Protein AF-A0A9P8I4A3-F1 (afdb_monomer_lite)

pLDDT: mean 76.46, std 23.55, range [29.2, 98.56]

Secondary structure (DSSP, 8-state):
-----------------------TT-S--TT---HHHHHHHHHHS---SB-TTSSSB-EEEEEEEEETTTEEEEEEEETTTTEEEEEEPPP--HHHHHHH----HHHHHHHHHHHHHHHHHHTGGG-TTSPP--S-SEEEES-HHHHHHHHHHHHHTT--GGGS-EEEPPHHHHHHHHHHHHHHHHHHHTTTTS--TTS----S----HHHHHHHHTTS----------

Foldseek 3Di:
DDDDDDDDDDDDDDPPDPPPPVPPPPPPPVVPDDLLVLLVLQLPWDEDQAFPVVPAGLEKEWDWDQDPVQGIWIWIARLLLLDIAIFRQDPPDPCLCVVVVDPDPVLSVLLSVLSRLSCCQSCVSVDPPDDRRTQGQEYEYQDPVSQVSNLVSCVVSPHDPRRSHYYYDDPSSVVSSVVSVVVLVVVVVVPPDDDDPPDPPPPPDDDRSVRSVVVSVPPPPPPPPDDDD

Organism: NCBI:txid1670608

Sequence (229 aa):
MEFSVTMVRSPTGSIPVPTSQMLFSDVPHEDAWDPADLVEAFNALPRNRYVPTDKIPNKWHFSLHTIPTHGVVVFLVNPYCQFIHIEALPPYSRELRESSGISDSNQLMNLMIACSLMKAFVENFEDRSMPPVGRPWSWVTTNTGRASEVEAALKDLGVRKPSCKVSVADDKERVLAEQAWNRFQGASEWGDGSGVLGAPLLVGSLPSMAAAARLADAEPRRNSRCAIL

Structure (mmCIF, N/CA/C/O backbone):
data_AF-A0A9P8I4A3-F1
#
_entry.id   AF-A0A9P8I4A3-F1
#
loop_
_atom_site.group_PDB
_atom_site.id
_atom_site.type_symbol
_atom_site.label_atom_id
_atom_site.label_alt_id
_atom_site.label_comp_id
_atom_site.label_asym_id
_atom_site.label_entity_id
_atom_site.label_seq_id
_atom_site.pdbx_PDB_ins_code
_atom_site.Cartn_x
_atom_site.Cartn_y
_atom_site.Cartn_z
_atom_site.occupancy
_atom_site.B_iso_or_equiv
_atom_site.auth_seq_id
_atom_site.auth_comp_id
_atom_site.auth_asym_id
_atom_site.auth_atom_id
_atom_site.pdbx_PDB_model_num
ATOM 1 N N . MET A 1 1 ? -63.535 -6.483 -52.785 1.00 37.78 1 MET A N 1
ATOM 2 C CA . MET A 1 1 ? -64.100 -5.256 -52.190 1.00 37.78 1 MET A CA 1
ATOM 3 C C . MET A 1 1 ? -62.977 -4.582 -51.433 1.00 37.78 1 MET A C 1
ATOM 5 O O . MET A 1 1 ? -62.457 -5.168 -50.493 1.00 37.78 1 MET A O 1
ATOM 9 N N . GLU A 1 2 ? -62.521 -3.452 -51.961 1.00 33.03 2 GLU A N 1
ATOM 10 C CA . GLU A 1 2 ? -61.418 -2.650 -51.430 1.00 33.03 2 GLU A CA 1
ATOM 11 C C . GLU A 1 2 ? -61.835 -1.963 -50.126 1.00 33.03 2 GLU A C 1
ATOM 13 O O . GLU A 1 2 ? -62.940 -1.431 -50.037 1.00 33.03 2 GLU A O 1
ATOM 18 N N . PHE A 1 3 ? -60.945 -1.947 -49.134 1.00 30.92 3 PHE A N 1
ATOM 19 C CA . PHE A 1 3 ? -61.082 -1.105 -47.949 1.00 30.92 3 PHE A CA 1
ATOM 20 C C . PHE A 1 3 ? -59.886 -0.155 -47.888 1.00 30.92 3 PHE A C 1
ATOM 22 O O . PHE A 1 3 ? -58.751 -0.568 -47.653 1.00 30.92 3 PHE A O 1
ATOM 29 N N . SER A 1 4 ? -60.157 1.125 -48.144 1.00 32.16 4 SER A N 1
ATOM 30 C CA . SER A 1 4 ? -59.220 2.228 -47.947 1.00 32.16 4 SER A CA 1
ATOM 31 C C . SER A 1 4 ? -58.901 2.407 -46.465 1.00 32.16 4 SER A C 1
ATOM 33 O O . SER A 1 4 ? -59.800 2.490 -45.631 1.00 32.16 4 SER A O 1
ATOM 35 N N . VAL A 1 5 ? -57.612 2.536 -46.153 1.00 35.00 5 VAL A N 1
ATOM 36 C CA . VAL A 1 5 ? -57.115 2.944 -44.836 1.00 35.00 5 VAL A CA 1
ATOM 37 C C . VAL A 1 5 ? -56.810 4.438 -44.884 1.00 35.00 5 VAL A C 1
ATOM 39 O O . VAL A 1 5 ? -55.905 4.875 -45.593 1.00 35.00 5 VAL A O 1
ATOM 42 N N . THR A 1 6 ? -57.567 5.235 -44.134 1.00 34.75 6 THR A N 1
ATOM 43 C CA . THR A 1 6 ? -57.290 6.661 -43.938 1.00 34.75 6 THR A CA 1
ATOM 44 C C . THR A 1 6 ? -56.308 6.820 -42.777 1.00 34.75 6 THR A C 1
ATOM 46 O O . THR A 1 6 ? -56.642 6.528 -41.632 1.00 34.75 6 THR A O 1
ATOM 49 N N . MET A 1 7 ? -55.085 7.280 -43.059 1.00 36.94 7 MET A N 1
ATOM 50 C CA . MET A 1 7 ? -54.136 7.686 -42.020 1.00 36.94 7 MET A CA 1
ATOM 51 C C . MET A 1 7 ? -54.503 9.071 -41.481 1.00 36.94 7 MET A C 1
ATOM 53 O O . MET A 1 7 ? -54.474 10.057 -42.216 1.00 36.94 7 MET A O 1
ATOM 57 N N . VAL A 1 8 ? -54.774 9.151 -40.179 1.00 45.00 8 VAL A N 1
ATOM 58 C CA . VAL A 1 8 ? -54.810 10.412 -39.431 1.00 45.00 8 VAL A CA 1
ATOM 59 C C . VAL A 1 8 ? -53.416 10.647 -38.849 1.00 45.00 8 VAL A C 1
ATOM 61 O O . VAL A 1 8 ? -52.941 9.875 -38.019 1.00 45.00 8 VAL A O 1
ATOM 64 N N . ARG A 1 9 ? -52.735 11.700 -39.314 1.00 46.56 9 ARG A N 1
ATOM 65 C CA . ARG A 1 9 ? -51.481 12.196 -38.731 1.00 46.56 9 ARG A CA 1
ATOM 66 C C . ARG A 1 9 ? -51.803 13.139 -37.570 1.00 46.56 9 ARG A C 1
ATOM 68 O O . ARG A 1 9 ? -52.400 14.186 -37.800 1.00 46.56 9 ARG A O 1
ATOM 75 N N . SER A 1 10 ? -51.342 12.808 -36.366 1.00 41.41 10 SER A N 1
ATOM 76 C CA . SER A 1 10 ? -51.255 13.757 -35.247 1.00 41.41 10 SER A CA 1
ATOM 77 C C . SER A 1 10 ? -49.870 14.422 -35.229 1.00 41.41 10 SER A C 1
ATOM 79 O O . SER A 1 10 ? -48.870 13.705 -35.339 1.00 41.41 10 SER A O 1
ATOM 81 N N . PRO A 1 11 ? -49.770 15.758 -35.091 1.00 58.44 11 PRO A N 1
ATOM 82 C CA . PRO A 1 11 ? -48.502 16.471 -35.068 1.00 58.44 11 PRO A CA 1
ATOM 83 C C . PRO A 1 11 ? -48.172 16.958 -33.653 1.00 58.44 11 PRO A C 1
ATOM 85 O O . PRO A 1 11 ? -48.753 17.939 -33.213 1.00 58.44 11 PRO A O 1
ATOM 88 N N . THR A 1 12 ? -47.224 16.305 -32.977 1.00 51.06 12 THR A N 1
ATOM 89 C CA . THR A 1 12 ? -46.291 16.914 -32.001 1.00 51.06 12 THR A CA 1
ATOM 90 C C . THR A 1 12 ? -45.367 15.825 -31.461 1.00 51.06 12 THR A C 1
ATOM 92 O O . THR A 1 12 ? -45.698 15.074 -30.548 1.00 51.06 12 THR A O 1
ATOM 95 N N . GLY A 1 13 ? -44.188 15.712 -32.071 1.00 51.75 13 GLY A N 1
ATOM 96 C CA . GLY A 1 13 ? -43.116 14.854 -31.585 1.00 51.75 13 GLY A CA 1
ATOM 97 C C . GLY A 1 13 ? -42.405 15.504 -30.403 1.00 51.75 13 GLY A C 1
ATOM 98 O O . GLY A 1 13 ? -41.480 16.285 -30.600 1.00 51.75 13 GLY A O 1
ATOM 99 N N . SER A 1 14 ? -42.812 15.164 -29.183 1.00 46.97 14 SER A N 1
ATOM 100 C CA . SER A 1 14 ? -41.923 15.220 -28.023 1.00 46.97 14 SER A CA 1
ATOM 101 C C . SER A 1 14 ? -41.279 13.845 -27.876 1.00 46.97 14 SER A C 1
ATOM 103 O O . SER A 1 14 ? -41.951 12.880 -27.514 1.00 46.97 14 SER A O 1
ATOM 105 N N . ILE A 1 15 ? -39.993 13.745 -28.209 1.00 46.56 15 ILE A N 1
ATOM 106 C CA . ILE A 1 15 ? -39.199 12.542 -27.954 1.00 46.56 15 ILE A CA 1
ATOM 107 C C . ILE A 1 15 ? -39.093 12.403 -26.428 1.00 46.56 15 ILE A C 1
ATOM 109 O O . ILE A 1 15 ? -38.572 13.323 -25.792 1.00 46.56 15 ILE A O 1
ATOM 113 N N . PRO A 1 16 ? -39.589 11.316 -25.811 1.00 39.94 16 PRO A N 1
ATOM 114 C CA . PRO A 1 16 ? -39.336 11.077 -24.401 1.00 39.94 16 PRO A CA 1
ATOM 115 C C . PRO A 1 16 ? -37.836 10.833 -24.240 1.00 39.94 16 PRO A C 1
ATOM 117 O O . PRO A 1 16 ? -37.301 9.843 -24.736 1.00 39.94 16 PRO A O 1
ATOM 120 N N . VAL A 1 17 ? -37.143 11.761 -23.580 1.00 41.75 17 VAL A N 1
ATOM 121 C CA . VAL A 1 17 ? -35.795 11.503 -23.078 1.00 41.75 17 VAL A CA 1
ATOM 122 C C . VAL A 1 17 ? -35.963 10.447 -21.987 1.00 41.75 17 VAL A C 1
ATOM 124 O O . VAL A 1 17 ? -36.698 10.705 -21.030 1.00 41.75 17 VAL A O 1
ATOM 127 N N . PRO A 1 18 ? -35.365 9.250 -22.108 1.00 40.12 18 PRO A N 1
ATOM 128 C CA . PRO A 1 18 ? -35.364 8.316 -21.002 1.00 40.12 18 PRO A CA 1
ATOM 129 C C . PRO A 1 18 ? -34.555 8.966 -19.882 1.00 40.12 18 PRO A C 1
ATOM 131 O O . PRO A 1 18 ? -33.334 9.096 -19.967 1.00 40.12 18 PRO A O 1
ATOM 134 N N . THR A 1 19 ? -35.249 9.412 -18.838 1.00 44.69 19 THR A N 1
ATOM 135 C CA . THR A 1 19 ? -34.646 9.725 -17.547 1.00 44.69 19 THR A CA 1
ATOM 136 C C . THR A 1 19 ? -34.140 8.409 -16.968 1.00 44.69 19 THR A C 1
ATOM 138 O O . THR A 1 19 ? -34.769 7.807 -16.104 1.00 44.69 19 THR A O 1
ATOM 141 N N . SER A 1 20 ? -32.997 7.940 -17.465 1.00 43.19 20 SER A N 1
ATOM 142 C CA . SER A 1 20 ? -32.168 6.961 -16.775 1.00 43.19 20 SER A CA 1
ATOM 143 C C . SER A 1 20 ? -31.507 7.673 -15.600 1.00 43.19 20 SER A C 1
ATOM 145 O O . SER A 1 20 ? -30.303 7.906 -15.581 1.00 43.19 20 SER A O 1
ATOM 147 N N . GLN A 1 21 ? -32.310 8.025 -14.595 1.00 43.53 21 GLN A N 1
ATOM 148 C CA . GLN A 1 21 ? -31.825 7.984 -13.227 1.00 43.53 21 GLN A CA 1
ATOM 149 C C . GLN A 1 21 ? -31.643 6.502 -12.912 1.00 43.53 21 GLN A C 1
ATOM 151 O O . GLN A 1 21 ? -32.527 5.851 -12.362 1.00 43.53 21 GLN A O 1
ATOM 156 N N . MET A 1 22 ? -30.508 5.944 -13.338 1.00 36.62 22 MET A N 1
ATOM 157 C CA . MET A 1 22 ? -30.001 4.749 -12.690 1.00 36.62 22 MET A CA 1
ATOM 158 C C . MET A 1 22 ? -29.700 5.167 -11.256 1.00 36.62 22 MET A C 1
ATOM 160 O O . MET A 1 22 ? -28.688 5.806 -10.971 1.00 36.62 22 MET A O 1
ATOM 164 N N . LEU A 1 23 ? -30.658 4.894 -10.376 1.00 44.59 23 LEU A N 1
ATOM 165 C CA . LEU A 1 23 ? -30.444 4.805 -8.945 1.00 44.59 23 LEU A CA 1
ATOM 166 C C . LEU A 1 23 ? -29.345 3.756 -8.745 1.00 44.59 23 LEU A C 1
ATOM 168 O O . LEU A 1 23 ? -29.615 2.562 -8.695 1.00 44.59 23 LEU A O 1
ATOM 172 N N . PHE A 1 24 ? -28.095 4.208 -8.646 1.00 45.22 24 PHE A N 1
ATOM 173 C CA . PHE A 1 24 ? -26.944 3.414 -8.197 1.00 45.22 24 PHE A CA 1
ATOM 174 C C . PHE A 1 24 ? -27.052 3.030 -6.702 1.00 45.22 24 PHE A C 1
ATOM 176 O O . PHE A 1 24 ? -26.052 2.714 -6.068 1.00 45.22 24 PHE A O 1
ATOM 183 N N . SER A 1 25 ? -28.251 3.089 -6.118 1.00 46.84 25 SER A N 1
ATOM 184 C CA . SER A 1 25 ? -28.499 2.918 -4.686 1.00 46.84 25 SER A CA 1
ATOM 185 C C . SER A 1 25 ? -28.632 1.458 -4.260 1.00 46.84 25 SER A C 1
ATOM 187 O O . SER A 1 25 ? -28.442 1.168 -3.086 1.00 46.84 25 SER A O 1
ATOM 189 N N . ASP A 1 26 ? -28.961 0.559 -5.192 1.00 40.59 26 ASP A N 1
ATOM 190 C CA . ASP A 1 26 ? -29.424 -0.795 -4.855 1.00 40.59 26 ASP A CA 1
ATOM 191 C C . ASP A 1 26 ? -28.518 -1.906 -5.405 1.00 40.59 26 ASP A C 1
ATOM 193 O O . ASP A 1 26 ? -28.937 -3.061 -5.475 1.00 40.59 26 ASP A O 1
ATOM 197 N N . VAL A 1 27 ? -27.276 -1.596 -5.798 1.00 42.09 27 VAL A N 1
ATOM 198 C CA . VAL A 1 27 ? -26.272 -2.657 -5.959 1.00 42.09 27 VAL A CA 1
ATOM 199 C C . VAL A 1 27 ? -25.852 -3.044 -4.543 1.00 42.09 27 VAL A C 1
ATOM 201 O O . VAL A 1 27 ? -25.229 -2.214 -3.873 1.00 42.09 27 VAL A O 1
ATOM 204 N N . PRO A 1 28 ? -26.222 -4.238 -4.039 1.00 44.50 28 PRO A N 1
ATOM 205 C CA . PRO A 1 28 ? -25.751 -4.675 -2.738 1.00 44.50 28 PRO A CA 1
ATOM 206 C C . PRO A 1 28 ? -24.227 -4.606 -2.766 1.00 44.50 28 PRO A C 1
ATOM 208 O O . PRO A 1 28 ? -23.584 -5.105 -3.689 1.00 44.50 28 PRO A O 1
ATOM 211 N N . HIS A 1 29 ? -23.665 -3.897 -1.792 1.00 51.28 29 HIS A N 1
ATOM 212 C CA . HIS A 1 29 ? -22.231 -3.676 -1.650 1.00 51.28 29 HIS A CA 1
ATOM 213 C C . HIS A 1 29 ? -21.578 -4.985 -1.156 1.00 51.28 29 HIS A C 1
ATOM 215 O O . HIS A 1 29 ? -20.971 -5.016 -0.091 1.00 51.28 29 HIS A O 1
ATOM 221 N N . GLU A 1 30 ? -21.775 -6.091 -1.886 1.00 52.16 30 GLU A N 1
ATOM 222 C CA . GLU A 1 30 ? -21.372 -7.458 -1.512 1.00 52.16 30 GLU A CA 1
ATOM 223 C C . GLU A 1 30 ? -19.850 -7.605 -1.364 1.00 52.16 30 GLU A C 1
ATOM 225 O O . GLU A 1 30 ? -19.385 -8.547 -0.734 1.00 52.16 30 GLU A O 1
ATOM 230 N N . ASP A 1 31 ? -19.080 -6.627 -1.846 1.00 60.22 31 ASP A N 1
ATOM 231 C CA . ASP A 1 31 ? -17.616 -6.616 -1.768 1.00 60.22 31 ASP A CA 1
ATOM 232 C C . ASP A 1 31 ? -17.063 -5.885 -0.529 1.00 60.22 31 ASP A C 1
ATOM 234 O O . ASP A 1 31 ? -15.857 -5.634 -0.426 1.00 60.22 31 ASP A O 1
ATOM 238 N N . ALA A 1 32 ? -17.923 -5.486 0.415 1.00 66.69 32 ALA A N 1
ATOM 239 C CA . ALA A 1 32 ? -17.479 -4.890 1.670 1.00 66.69 32 ALA A CA 1
ATOM 240 C C . ALA A 1 32 ? -16.931 -5.982 2.602 1.00 66.69 32 ALA A C 1
ATOM 242 O O . ALA A 1 32 ? -17.652 -6.546 3.421 1.00 66.69 32 ALA A O 1
ATOM 243 N N . TRP A 1 33 ? -15.639 -6.283 2.463 1.00 73.12 33 TRP A N 1
ATOM 244 C CA . TRP A 1 33 ? -14.910 -7.149 3.388 1.00 73.12 33 TRP A CA 1
ATOM 245 C C . TRP A 1 33 ? -15.113 -6.697 4.841 1.00 73.12 33 TRP A C 1
ATOM 247 O O . TRP A 1 33 ? -14.911 -5.519 5.153 1.00 73.12 33 TRP A O 1
ATOM 257 N N . ASP A 1 34 ? -15.427 -7.637 5.739 1.00 87.94 34 ASP A N 1
ATOM 258 C CA . ASP A 1 34 ? -15.259 -7.406 7.175 1.00 87.94 34 ASP A CA 1
ATOM 259 C C . ASP A 1 34 ? -13.759 -7.168 7.440 1.00 87.94 34 ASP A C 1
ATOM 261 O O . ASP A 1 34 ? -12.930 -8.013 7.070 1.00 87.94 34 ASP A O 1
ATOM 265 N N . PRO A 1 35 ? -13.364 -6.032 8.050 1.00 90.44 35 PRO A N 1
ATOM 266 C CA . PRO A 1 35 ? -11.969 -5.774 8.380 1.00 90.44 35 PRO A CA 1
ATOM 267 C C . PRO A 1 35 ? -11.296 -6.915 9.154 1.00 90.44 35 PRO A C 1
ATOM 269 O O . PRO A 1 35 ? -10.104 -7.148 8.950 1.00 90.44 35 PRO A O 1
ATOM 272 N N . ALA A 1 36 ? -12.027 -7.638 10.009 1.00 91.88 36 ALA A N 1
ATOM 273 C CA . ALA A 1 36 ? -11.474 -8.763 10.762 1.00 91.88 36 ALA A CA 1
ATOM 274 C C . ALA A 1 36 ? -11.080 -9.935 9.844 1.00 91.88 36 ALA A C 1
ATOM 276 O O . ALA A 1 36 ? -9.932 -10.393 9.891 1.00 91.88 36 ALA A O 1
ATOM 277 N N . ASP A 1 37 ? -11.990 -10.354 8.961 1.00 94.56 37 ASP A N 1
ATOM 278 C CA . ASP A 1 37 ? -11.760 -11.428 7.986 1.00 94.56 37 ASP A CA 1
ATOM 279 C C . ASP A 1 37 ? -10.625 -11.065 7.021 1.00 94.56 37 ASP A C 1
ATOM 281 O O . ASP A 1 37 ? -9.752 -11.883 6.711 1.00 94.56 37 ASP A O 1
ATOM 285 N N . LEU A 1 38 ? -10.583 -9.801 6.587 1.00 94.94 38 LEU A N 1
ATOM 286 C CA . LEU A 1 38 ? -9.535 -9.299 5.707 1.00 94.94 38 LEU A CA 1
ATOM 287 C C . LEU A 1 38 ? -8.153 -9.354 6.371 1.00 94.94 38 LEU A C 1
ATOM 289 O O . LEU A 1 38 ? -7.171 -9.761 5.744 1.00 94.94 38 LEU A O 1
ATOM 293 N N . VAL A 1 39 ? -8.062 -8.964 7.644 1.00 96.69 39 VAL A N 1
ATOM 294 C CA . VAL A 1 39 ? -6.815 -9.023 8.417 1.00 96.69 39 VAL A CA 1
ATOM 295 C C . VAL A 1 39 ? -6.370 -10.465 8.624 1.00 96.69 39 VAL A C 1
ATOM 297 O O . VAL A 1 39 ? -5.173 -10.748 8.510 1.00 96.69 39 VAL A O 1
ATOM 300 N N . GLU A 1 40 ? -7.295 -11.382 8.917 1.00 97.25 40 GLU A N 1
ATOM 301 C CA . GLU A 1 40 ? -6.992 -12.807 9.045 1.00 97.25 40 GLU A CA 1
ATOM 302 C C . GLU A 1 40 ? -6.421 -13.364 7.734 1.00 97.25 40 GLU A C 1
ATOM 304 O O . GLU A 1 40 ? -5.309 -13.909 7.729 1.00 97.25 40 GLU A O 1
ATOM 309 N N . ALA A 1 41 ? -7.116 -13.137 6.616 1.00 96.50 41 ALA A N 1
ATOM 310 C CA . ALA A 1 41 ? -6.690 -13.569 5.289 1.00 96.50 41 ALA A CA 1
ATOM 311 C C . ALA A 1 41 ? -5.320 -12.983 4.910 1.00 96.50 41 ALA A C 1
ATOM 313 O O . ALA A 1 41 ? -4.406 -13.710 4.508 1.00 96.50 41 ALA A O 1
ATOM 314 N N . PHE A 1 42 ? -5.120 -11.679 5.116 1.00 97.25 42 PHE A N 1
ATOM 315 C CA . PHE A 1 42 ? -3.850 -11.012 4.831 1.00 97.25 42 PHE A CA 1
ATOM 316 C C . PHE A 1 42 ? -2.704 -11.551 5.701 1.00 97.25 42 PHE A C 1
ATOM 318 O O . PHE A 1 42 ? -1.589 -11.803 5.226 1.00 97.25 42 PHE A O 1
ATOM 325 N N . ASN A 1 43 ? -2.963 -11.783 6.989 1.00 97.38 43 ASN A N 1
ATOM 326 C CA . ASN A 1 43 ? -1.989 -12.362 7.906 1.00 97.38 43 ASN A CA 1
ATOM 327 C C . ASN A 1 43 ? -1.689 -13.838 7.605 1.00 97.38 43 ASN A C 1
ATOM 329 O O . ASN A 1 43 ? -0.626 -14.310 8.021 1.00 97.38 43 ASN A O 1
ATOM 333 N N . ALA A 1 44 ? -2.553 -14.556 6.886 1.00 96.94 44 ALA A N 1
ATOM 334 C CA . ALA A 1 44 ? -2.309 -15.928 6.443 1.00 96.94 44 ALA A CA 1
ATOM 335 C C . ALA A 1 44 ? -1.370 -16.011 5.224 1.00 96.94 44 ALA A C 1
ATOM 337 O O . ALA A 1 44 ? -0.674 -17.016 5.063 1.00 96.94 44 ALA A O 1
ATOM 338 N N . LEU A 1 45 ? -1.267 -14.949 4.413 1.00 96.00 45 LEU A N 1
ATOM 339 C CA . LEU A 1 45 ? -0.403 -14.929 3.227 1.00 96.00 45 LEU A CA 1
ATOM 340 C C . LEU A 1 45 ? 1.076 -15.214 3.570 1.00 96.00 45 LEU A C 1
ATOM 342 O O . LEU A 1 45 ? 1.583 -14.758 4.606 1.00 96.00 45 LEU A O 1
ATOM 346 N N . PRO A 1 46 ? 1.832 -15.911 2.700 1.00 95.25 46 PRO A N 1
ATOM 347 C CA . PRO A 1 46 ? 3.274 -16.057 2.872 1.00 95.25 46 PRO A CA 1
ATOM 348 C C . PRO A 1 46 ? 3.956 -14.684 2.810 1.00 95.25 46 PRO A C 1
ATOM 350 O O . PRO A 1 46 ? 3.499 -13.785 2.107 1.00 95.25 46 PRO A O 1
ATOM 353 N N . ARG A 1 47 ? 5.056 -14.501 3.550 1.00 94.50 47 ARG A N 1
ATOM 354 C CA . ARG A 1 47 ? 5.841 -13.255 3.521 1.00 94.50 47 ARG A CA 1
ATOM 355 C C . ARG A 1 47 ? 7.214 -13.511 2.947 1.00 94.50 47 ARG A C 1
ATOM 357 O O . ARG A 1 47 ? 8.144 -13.853 3.676 1.00 94.50 47 ARG A O 1
ATOM 364 N N . ASN A 1 48 ? 7.322 -13.283 1.651 1.00 93.94 48 ASN A N 1
ATOM 365 C CA . ASN A 1 48 ? 8.561 -13.449 0.917 1.00 93.94 48 ASN A CA 1
ATOM 366 C C . ASN A 1 48 ? 9.286 -12.106 0.821 1.00 93.94 48 ASN A C 1
ATOM 368 O O . ASN A 1 48 ? 8.664 -11.057 0.642 1.00 93.94 48 ASN A O 1
ATOM 372 N N . ARG A 1 49 ? 10.616 -12.128 0.962 1.00 95.25 49 ARG A N 1
ATOM 373 C CA . ARG A 1 49 ? 11.458 -10.929 0.805 1.00 95.25 49 ARG A CA 1
ATOM 374 C C . ARG A 1 49 ? 11.478 -10.435 -0.643 1.00 95.25 49 ARG A C 1
ATOM 376 O O . ARG A 1 49 ? 11.649 -9.240 -0.885 1.00 95.25 49 ARG A O 1
ATOM 383 N N . TYR A 1 50 ? 11.284 -11.355 -1.577 1.00 95.75 50 TYR A N 1
ATOM 384 C CA . TYR A 1 50 ? 11.235 -11.120 -3.008 1.00 95.75 50 TYR A CA 1
ATOM 385 C C . TYR A 1 50 ? 9.873 -11.555 -3.543 1.00 95.75 50 TYR A C 1
ATOM 387 O O . TYR A 1 50 ? 9.200 -12.393 -2.942 1.00 95.75 50 TYR A O 1
ATOM 395 N N . VAL A 1 51 ? 9.454 -10.946 -4.643 1.00 92.94 51 VAL A N 1
ATOM 396 C CA . VAL A 1 51 ? 8.307 -11.425 -5.427 1.00 92.94 51 VAL A CA 1
ATOM 397 C C . VAL A 1 51 ? 8.669 -12.768 -6.095 1.00 92.94 51 VAL A C 1
ATOM 399 O O . VAL A 1 51 ? 9.856 -13.090 -6.139 1.00 92.94 51 VAL A O 1
ATOM 402 N N . PRO A 1 52 ? 7.719 -13.541 -6.658 1.00 88.69 52 PRO A N 1
ATOM 403 C CA . PRO A 1 52 ? 7.945 -14.922 -7.126 1.00 88.69 52 PRO A CA 1
ATOM 404 C C . PRO A 1 52 ? 9.068 -15.146 -8.159 1.00 88.69 52 PRO A C 1
ATOM 406 O O . PRO A 1 52 ? 9.404 -16.282 -8.469 1.00 88.69 52 PRO A O 1
ATOM 409 N N . THR A 1 53 ? 9.660 -14.086 -8.712 1.00 83.94 53 THR A N 1
ATOM 410 C CA . THR A 1 53 ? 10.846 -14.157 -9.579 1.00 83.94 53 THR A CA 1
ATOM 411 C C . THR A 1 53 ? 12.172 -14.230 -8.808 1.00 83.94 53 THR A C 1
ATOM 413 O O . THR A 1 53 ? 13.226 -14.289 -9.435 1.00 83.94 53 THR A O 1
ATOM 416 N N . ASP A 1 54 ? 12.137 -14.156 -7.472 1.00 78.12 54 ASP A N 1
ATOM 417 C CA . ASP A 1 54 ? 13.254 -14.184 -6.510 1.00 78.12 54 ASP A CA 1
ATOM 418 C C . ASP A 1 54 ? 14.348 -13.112 -6.674 1.00 78.12 54 ASP A C 1
ATOM 420 O O . ASP A 1 54 ? 15.275 -13.028 -5.870 1.00 78.12 54 ASP A O 1
ATOM 424 N N . LYS A 1 55 ? 14.238 -12.234 -7.674 1.00 91.50 55 LYS A N 1
ATOM 425 C CA . LYS A 1 55 ? 15.223 -11.173 -7.946 1.00 91.50 55 LYS A CA 1
ATOM 426 C C . LYS A 1 55 ? 14.765 -9.784 -7.520 1.00 91.50 55 LYS A C 1
ATOM 428 O O . LYS A 1 55 ? 15.584 -8.881 -7.364 1.00 91.50 55 LYS A O 1
ATOM 433 N N . ILE A 1 56 ? 13.460 -9.592 -7.359 1.00 94.62 56 ILE A N 1
ATOM 434 C CA . ILE A 1 56 ? 12.856 -8.267 -7.225 1.00 94.62 56 ILE A CA 1
ATOM 435 C C . ILE A 1 56 ? 12.301 -8.126 -5.807 1.00 94.62 56 ILE A C 1
ATOM 437 O O . ILE A 1 56 ? 11.508 -8.975 -5.391 1.00 94.62 56 ILE A O 1
ATOM 441 N N . PRO A 1 57 ? 12.709 -7.099 -5.037 1.00 96.12 57 PRO A N 1
ATOM 442 C CA . PRO A 1 57 ? 12.213 -6.900 -3.681 1.00 96.12 57 PRO A CA 1
ATOM 443 C C . PRO A 1 57 ? 10.684 -6.849 -3.638 1.00 96.12 57 PRO A C 1
ATOM 445 O O . PRO A 1 57 ? 10.057 -6.159 -4.443 1.00 96.12 57 PRO A O 1
ATOM 448 N N . ASN A 1 58 ? 10.080 -7.528 -2.662 1.00 96.12 58 ASN A N 1
ATOM 449 C CA . ASN A 1 58 ? 8.644 -7.444 -2.383 1.00 96.12 58 ASN A CA 1
ATOM 450 C C . ASN A 1 58 ? 8.324 -6.147 -1.612 1.00 96.12 58 ASN A C 1
ATOM 452 O O . ASN A 1 58 ? 7.853 -6.164 -0.472 1.00 96.12 58 ASN A O 1
ATOM 456 N N . LYS A 1 59 ? 8.699 -5.013 -2.209 1.00 96.75 59 LYS A N 1
ATOM 457 C CA . LYS A 1 59 ? 8.562 -3.663 -1.665 1.00 96.75 59 LYS A CA 1
ATOM 458 C C . LYS A 1 59 ? 7.639 -2.869 -2.576 1.00 96.75 59 LYS A C 1
ATOM 460 O O . LYS A 1 59 ? 7.874 -2.807 -3.779 1.00 96.75 59 LYS A O 1
ATOM 465 N N . TRP A 1 60 ? 6.611 -2.274 -1.987 1.00 97.75 60 TRP A N 1
ATOM 466 C CA . TRP A 1 60 ? 5.516 -1.656 -2.728 1.00 97.75 60 TRP A CA 1
ATOM 467 C C . TRP A 1 60 ? 5.369 -0.197 -2.346 1.00 97.75 60 TRP A C 1
ATOM 469 O O . TRP A 1 60 ? 5.330 0.131 -1.161 1.00 97.75 60 TRP A O 1
ATOM 479 N N . HIS A 1 61 ? 5.308 0.666 -3.351 1.00 98.31 61 HIS A N 1
ATOM 480 C CA . HIS A 1 61 ? 4.940 2.063 -3.199 1.00 98.31 61 HIS A CA 1
ATOM 481 C C . HIS A 1 61 ? 3.429 2.209 -3.348 1.00 98.31 61 HIS A C 1
ATOM 483 O O . HIS A 1 61 ? 2.841 1.557 -4.211 1.00 98.31 61 HIS A O 1
ATOM 489 N N . PHE A 1 62 ? 2.818 3.044 -2.508 1.00 98.56 62 PHE A N 1
ATOM 490 C CA . PHE A 1 62 ? 1.438 3.467 -2.695 1.00 98.56 62 PHE A CA 1
ATOM 491 C C . PHE A 1 62 ? 1.274 4.991 -2.669 1.00 98.56 62 PHE A C 1
ATOM 493 O O . PHE A 1 62 ? 1.918 5.717 -1.896 1.00 98.56 62 PHE A O 1
ATOM 500 N N . SER A 1 63 ? 0.339 5.471 -3.482 1.00 97.88 63 SER A N 1
ATOM 501 C CA . SER A 1 63 ? -0.109 6.863 -3.545 1.00 97.88 63 SER A CA 1
ATOM 502 C C . SER A 1 63 ? -1.622 6.940 -3.735 1.00 97.88 63 SER A C 1
ATOM 504 O O . SER A 1 63 ? -2.267 5.963 -4.104 1.00 97.88 63 SER A O 1
ATOM 506 N N . LEU A 1 64 ? -2.199 8.108 -3.442 1.00 96.81 64 LEU A N 1
ATOM 507 C CA . LEU A 1 64 ? -3.611 8.374 -3.712 1.00 96.81 64 LEU A CA 1
ATOM 508 C C . LEU A 1 64 ? -3.734 9.283 -4.914 1.00 96.81 64 LEU A C 1
ATOM 510 O O . LEU A 1 64 ? -3.028 10.290 -4.993 1.00 96.81 64 LEU A O 1
ATOM 514 N N . HIS A 1 65 ? -4.674 8.954 -5.785 1.00 95.62 65 HIS A N 1
ATOM 515 C CA . HIS A 1 65 ? -4.994 9.752 -6.954 1.00 95.62 65 HIS A CA 1
ATOM 516 C C . HIS A 1 65 ? -6.503 9.873 -7.096 1.00 95.62 65 HIS A C 1
ATOM 518 O O . HIS A 1 65 ? -7.244 8.981 -6.694 1.00 95.62 65 HIS A O 1
ATOM 524 N N . THR A 1 66 ? -6.956 10.981 -7.670 1.00 93.38 66 THR A N 1
ATOM 525 C CA . THR A 1 66 ? -8.365 11.165 -8.013 1.00 93.38 66 THR A CA 1
ATOM 526 C C . THR A 1 66 ? -8.535 10.910 -9.500 1.00 93.38 66 THR A C 1
ATOM 528 O O . THR A 1 66 ? -7.882 11.563 -10.314 1.00 93.38 66 THR A O 1
ATOM 531 N N . ILE A 1 67 ? -9.418 9.980 -9.851 1.00 90.19 67 ILE A N 1
ATOM 532 C CA . ILE A 1 67 ? -9.809 9.686 -11.228 1.00 90.19 67 ILE A CA 1
ATOM 533 C C . ILE A 1 67 ? -11.246 10.197 -11.420 1.00 90.19 67 ILE A C 1
ATOM 535 O O . ILE A 1 67 ? -12.117 9.812 -10.637 1.00 90.19 67 ILE A O 1
ATOM 539 N N . PRO A 1 68 ? -11.531 11.039 -12.436 1.00 84.44 68 PRO A N 1
ATOM 540 C CA . PRO A 1 68 ? -12.830 11.705 -12.595 1.00 84.44 68 PRO A CA 1
ATOM 541 C C . PRO A 1 68 ? -14.069 10.795 -12.546 1.00 84.44 68 PRO A C 1
ATOM 543 O O . PRO A 1 68 ? -15.128 11.245 -12.122 1.00 84.44 68 PRO A O 1
ATOM 546 N N . THR A 1 69 ? -13.948 9.526 -12.940 1.00 82.50 69 THR A N 1
ATOM 547 C CA . THR A 1 69 ? -15.050 8.547 -12.980 1.00 82.50 69 THR A CA 1
ATOM 548 C C . THR A 1 69 ? -15.076 7.572 -11.804 1.00 82.50 69 THR A C 1
ATOM 550 O O . THR A 1 69 ? -16.114 6.973 -11.544 1.00 82.50 69 THR A O 1
ATOM 553 N N . HIS A 1 70 ? -13.961 7.408 -11.090 1.00 80.50 70 HIS A N 1
ATOM 554 C CA . HIS A 1 70 ? -13.803 6.385 -10.046 1.00 80.50 70 HIS A CA 1
ATOM 555 C C . HIS A 1 70 ? -13.557 6.974 -8.653 1.00 80.50 70 HIS A C 1
ATOM 557 O O . HIS A 1 70 ? -13.446 6.236 -7.679 1.00 80.50 70 HIS A O 1
ATOM 563 N N . GLY A 1 71 ? -13.480 8.302 -8.537 1.00 89.88 71 GLY A N 1
ATOM 564 C CA . GLY A 1 71 ? -13.205 8.966 -7.270 1.00 89.88 71 GLY A CA 1
ATOM 565 C C . GLY A 1 71 ? -11.749 8.794 -6.844 1.00 89.88 71 GLY A C 1
ATOM 566 O O . GLY A 1 71 ? -10.836 8.899 -7.664 1.00 89.88 71 GLY A O 1
ATOM 567 N N . VAL A 1 72 ? -11.524 8.597 -5.546 1.00 92.50 72 VAL A N 1
ATOM 568 C CA . VAL A 1 72 ? -10.175 8.427 -4.993 1.00 92.50 72 VAL A CA 1
ATOM 569 C C . VAL A 1 72 ? -9.766 6.964 -5.103 1.00 92.50 72 VAL A C 1
ATOM 571 O O . VAL A 1 72 ? -10.482 6.075 -4.653 1.00 92.50 72 VAL A O 1
ATOM 574 N N . VAL A 1 73 ? -8.586 6.724 -5.660 1.00 94.81 73 VAL A N 1
ATOM 575 C CA . VAL A 1 73 ? -8.002 5.393 -5.803 1.00 94.81 73 VAL A CA 1
ATOM 576 C C . VAL A 1 73 ? -6.670 5.305 -5.067 1.00 94.81 73 VAL A C 1
ATOM 578 O O . VAL A 1 73 ? -5.934 6.293 -4.965 1.00 94.81 73 VAL A O 1
ATOM 581 N N . VAL A 1 74 ? -6.342 4.109 -4.586 1.00 96.69 74 VAL A N 1
ATOM 582 C CA . VAL A 1 74 ? -4.995 3.742 -4.155 1.00 96.69 74 VAL A CA 1
ATOM 583 C C . VAL A 1 74 ? -4.259 3.176 -5.360 1.00 96.69 74 VAL A C 1
ATOM 585 O O . VAL A 1 74 ? -4.612 2.125 -5.887 1.00 96.69 74 VAL A O 1
ATOM 588 N N . PHE A 1 75 ? -3.222 3.878 -5.794 1.00 97.25 75 PHE A N 1
ATOM 589 C CA . PHE A 1 75 ? -2.287 3.388 -6.796 1.00 97.25 75 PHE A CA 1
ATOM 590 C C . PHE A 1 75 ? -1.174 2.628 -6.084 1.00 97.25 75 PHE A C 1
ATOM 592 O O . PHE A 1 75 ? -0.484 3.204 -5.243 1.00 97.25 75 PHE A O 1
ATOM 599 N N . LEU A 1 76 ? -1.006 1.348 -6.403 1.00 97.75 76 LEU A N 1
ATOM 600 C CA . LEU A 1 76 ? 0.072 0.504 -5.905 1.00 97.75 76 LEU A CA 1
ATOM 601 C C . LEU A 1 76 ? 1.040 0.209 -7.041 1.00 97.75 76 LEU A C 1
ATOM 603 O O . LEU A 1 76 ? 0.641 -0.193 -8.131 1.00 97.75 76 LEU A O 1
ATOM 607 N N . VAL A 1 77 ? 2.333 0.327 -6.767 1.00 97.44 77 VAL A N 1
ATOM 608 C CA . VAL A 1 77 ? 3.369 -0.051 -7.723 1.00 97.44 77 VAL A CA 1
ATOM 609 C C . VAL A 1 77 ? 4.539 -0.709 -7.017 1.00 97.44 77 VAL A C 1
ATOM 611 O O . VAL A 1 77 ? 4.999 -0.249 -5.972 1.00 97.44 77 VAL A O 1
ATOM 614 N N . ASN A 1 78 ? 5.079 -1.774 -7.598 1.00 97.06 78 ASN A N 1
ATOM 615 C CA . ASN A 1 78 ? 6.412 -2.228 -7.226 1.00 97.06 78 ASN A CA 1
ATOM 616 C C . ASN A 1 78 ? 7.432 -1.455 -8.081 1.00 97.06 78 ASN A C 1
ATOM 618 O O . ASN A 1 78 ? 7.533 -1.712 -9.286 1.00 97.06 78 ASN A O 1
ATOM 622 N N . PRO A 1 79 ? 8.198 -0.507 -7.504 1.00 96.19 79 PRO A N 1
ATOM 623 C CA . PRO A 1 79 ? 9.027 0.408 -8.287 1.00 96.19 79 PRO A CA 1
ATOM 624 C C . PRO A 1 79 ? 10.117 -0.316 -9.091 1.00 96.19 79 PRO A C 1
ATOM 626 O O . PRO A 1 79 ? 10.563 0.200 -10.114 1.00 96.19 79 PRO A O 1
ATOM 629 N N . TYR A 1 80 ? 10.512 -1.524 -8.676 1.00 94.50 80 TYR A N 1
ATOM 630 C CA . TYR A 1 80 ? 11.612 -2.286 -9.270 1.00 94.50 80 TYR A CA 1
ATOM 631 C C . TYR A 1 80 ? 11.195 -3.156 -10.462 1.00 94.50 80 TYR A C 1
ATOM 633 O O . TYR A 1 80 ? 12.032 -3.441 -11.313 1.00 94.50 80 TYR A O 1
ATOM 641 N N . CYS A 1 81 ? 9.928 -3.575 -10.544 1.00 93.25 81 CYS A N 1
ATOM 642 C CA . CYS A 1 81 ? 9.398 -4.305 -11.706 1.00 93.25 81 CYS A CA 1
ATOM 643 C C . CYS A 1 81 ? 8.328 -3.545 -12.487 1.00 93.25 81 CYS A C 1
ATOM 645 O O . CYS A 1 81 ? 7.896 -4.037 -13.525 1.00 93.25 81 CYS A O 1
ATOM 647 N N . GLN A 1 82 ? 7.911 -2.369 -12.009 1.00 93.00 82 GLN A N 1
ATOM 648 C CA . GLN A 1 82 ? 6.886 -1.536 -12.641 1.00 93.00 82 GLN A CA 1
ATOM 649 C C . GLN A 1 82 ? 5.527 -2.245 -12.776 1.00 93.00 82 GLN A C 1
ATOM 651 O O . GLN A 1 82 ? 4.721 -1.882 -13.629 1.00 93.00 82 GLN A O 1
ATOM 656 N N . PHE A 1 83 ? 5.272 -3.251 -11.933 1.00 93.06 83 PHE A N 1
ATOM 657 C CA . PHE A 1 83 ? 3.950 -3.850 -11.802 1.00 93.06 83 PHE A CA 1
ATOM 658 C C . PHE A 1 83 ? 3.035 -2.870 -11.067 1.00 93.06 83 PHE A C 1
ATOM 660 O O . PHE A 1 83 ? 3.409 -2.396 -9.992 1.00 93.06 83 PHE A O 1
ATOM 667 N N . ILE A 1 84 ? 1.874 -2.578 -11.652 1.00 94.00 84 ILE A N 1
ATOM 668 C CA . ILE A 1 84 ? 0.910 -1.580 -11.182 1.00 94.00 84 ILE A CA 1
ATOM 669 C C . ILE A 1 84 ? -0.401 -2.284 -10.830 1.00 94.00 84 ILE A C 1
ATOM 671 O O . ILE A 1 84 ? -0.867 -3.122 -11.596 1.00 94.00 84 ILE A O 1
ATOM 675 N N . HIS A 1 85 ? -1.006 -1.886 -9.713 1.00 94.62 85 HIS A N 1
ATOM 676 C CA . HIS A 1 85 ? -2.386 -2.197 -9.343 1.00 94.62 85 HIS A CA 1
ATOM 677 C C . HIS A 1 85 ? -3.105 -0.919 -8.919 1.00 94.62 85 HIS A C 1
ATOM 679 O O . HIS A 1 85 ? -2.476 0.006 -8.399 1.00 94.62 85 HIS A O 1
ATOM 685 N N . ILE A 1 86 ? -4.416 -0.864 -9.125 1.00 94.25 86 ILE A N 1
ATOM 686 C CA . ILE A 1 86 ? -5.249 0.253 -8.687 1.00 94.25 86 ILE A CA 1
ATOM 687 C C . ILE A 1 86 ? -6.446 -0.307 -7.944 1.00 94.25 86 ILE A C 1
ATOM 689 O O . ILE A 1 86 ? -7.189 -1.109 -8.491 1.00 94.25 86 ILE A O 1
ATOM 693 N N . GLU A 1 87 ? -6.640 0.175 -6.724 1.00 92.12 87 GLU A N 1
ATOM 694 C CA . GLU A 1 87 ? -7.795 -0.160 -5.903 1.00 92.12 87 GLU A CA 1
ATOM 695 C C . GLU A 1 87 ? -8.649 1.094 -5.724 1.00 92.12 87 GLU A C 1
ATOM 697 O O . GLU A 1 87 ? -8.158 2.118 -5.236 1.00 92.12 87 GLU A O 1
ATOM 702 N N . ALA A 1 88 ? -9.920 1.051 -6.120 1.00 90.81 88 ALA A N 1
ATOM 703 C CA . ALA A 1 88 ? -10.837 2.142 -5.813 1.00 90.81 88 ALA A CA 1
ATOM 704 C C . ALA A 1 88 ? -11.123 2.155 -4.309 1.00 90.81 88 ALA A C 1
ATOM 706 O O . ALA A 1 88 ? -11.438 1.118 -3.725 1.00 90.81 88 ALA A O 1
ATOM 707 N N . LEU A 1 89 ? -11.029 3.326 -3.674 1.00 89.94 89 LEU A N 1
ATOM 708 C CA . LEU A 1 89 ? -11.498 3.432 -2.300 1.00 89.94 89 LEU A CA 1
ATOM 709 C C . LEU A 1 89 ? -13.024 3.319 -2.299 1.00 89.94 89 LEU A C 1
ATOM 711 O O . LEU A 1 89 ? -13.671 3.924 -3.162 1.00 89.94 89 LEU A O 1
ATOM 715 N N . PRO A 1 90 ? -13.613 2.594 -1.331 1.00 82.88 90 PRO A N 1
ATOM 716 C CA . PRO A 1 90 ? -15.057 2.576 -1.195 1.00 82.88 90 PRO A CA 1
ATOM 717 C C . PRO A 1 90 ? -15.572 4.015 -1.061 1.00 82.88 90 PRO A C 1
ATOM 719 O O . PRO A 1 90 ? -14.866 4.879 -0.525 1.00 82.88 90 PRO A O 1
ATOM 722 N N . PRO A 1 91 ? -16.780 4.319 -1.560 1.00 77.81 91 PRO A N 1
ATOM 723 C CA . PRO A 1 91 ? -17.351 5.640 -1.372 1.00 77.81 91 PRO A CA 1
ATOM 724 C C . PRO A 1 91 ? -17.381 5.954 0.124 1.00 77.81 91 PRO A C 1
ATOM 726 O O . PRO A 1 91 ? -17.680 5.088 0.947 1.00 77.81 91 PRO A O 1
ATOM 729 N N . TYR A 1 92 ? -17.047 7.195 0.481 1.00 69.56 92 TYR A N 1
ATOM 730 C CA . TYR A 1 92 ? -17.132 7.656 1.862 1.00 69.56 92 TYR A CA 1
ATOM 731 C C . TYR A 1 92 ? -18.608 7.676 2.269 1.00 69.56 92 TYR A C 1
ATOM 733 O O . TYR A 1 92 ? -19.309 8.671 2.067 1.00 69.56 92 TYR A O 1
ATOM 741 N N . SER A 1 93 ? -19.105 6.543 2.757 1.00 65.88 93 SER A N 1
ATOM 742 C CA . SER A 1 93 ? -20.504 6.390 3.110 1.00 65.88 93 SER A CA 1
ATOM 743 C C . SER A 1 93 ? -20.725 6.833 4.550 1.00 65.88 93 SER A C 1
ATOM 745 O O . SER A 1 93 ? -19.853 6.732 5.424 1.00 65.88 93 SER A O 1
ATOM 747 N N . ARG A 1 94 ? -21.917 7.371 4.797 1.00 67.62 94 ARG A N 1
ATOM 748 C CA . ARG A 1 94 ? -22.329 7.751 6.144 1.00 67.62 94 ARG A CA 1
ATOM 749 C C . ARG A 1 94 ? -22.371 6.521 7.051 1.00 67.62 94 ARG A C 1
ATOM 751 O O . ARG A 1 94 ? -21.959 6.628 8.202 1.00 67.62 94 ARG A O 1
ATOM 758 N N . GLU A 1 95 ? -22.785 5.370 6.520 1.00 70.81 95 GLU A N 1
ATOM 759 C CA . GLU A 1 95 ? -22.849 4.119 7.275 1.00 70.81 95 GLU A CA 1
ATOM 760 C C . GLU A 1 95 ? -21.464 3.664 7.738 1.00 70.81 95 GLU A C 1
ATOM 762 O O . GLU A 1 95 ? -21.327 3.286 8.895 1.00 70.81 95 GLU A O 1
ATOM 767 N N . LEU A 1 96 ? -20.428 3.757 6.892 1.00 69.56 96 LEU A N 1
ATOM 768 C CA . LEU A 1 96 ? -19.058 3.381 7.267 1.00 69.56 96 LEU A CA 1
ATOM 769 C C . LEU A 1 96 ? -18.524 4.258 8.409 1.00 69.56 96 LEU A C 1
ATOM 771 O O . LEU A 1 96 ? -17.844 3.789 9.325 1.00 69.56 96 LEU A O 1
ATOM 775 N N . ARG A 1 97 ? -18.850 5.553 8.379 1.00 73.44 97 ARG A N 1
ATOM 776 C CA . ARG A 1 97 ? -18.485 6.483 9.452 1.00 73.44 97 ARG A CA 1
ATOM 777 C C . ARG A 1 97 ? -19.225 6.172 10.752 1.00 73.44 97 ARG A C 1
ATOM 779 O O . ARG A 1 97 ? -18.623 6.202 11.820 1.00 73.44 97 ARG A O 1
ATOM 786 N N . GLU A 1 98 ? -20.520 5.888 10.665 1.00 76.94 98 GLU A N 1
ATOM 787 C CA . GLU A 1 98 ? -21.349 5.581 11.832 1.00 76.94 98 GLU A CA 1
ATOM 788 C C . GLU A 1 98 ? -20.993 4.216 12.441 1.00 76.94 98 GLU A C 1
ATOM 790 O O . GLU A 1 98 ? -20.905 4.110 13.663 1.00 76.94 98 GLU A O 1
ATOM 795 N N . SER A 1 99 ? -20.709 3.200 11.621 1.00 76.44 99 SER A N 1
ATOM 796 C CA . SER A 1 99 ? -20.359 1.851 12.082 1.00 76.44 99 SER A CA 1
ATOM 797 C C . SER A 1 99 ? -18.952 1.766 12.672 1.00 76.44 99 SER A C 1
ATOM 799 O O . SER A 1 99 ? -18.746 1.061 13.658 1.00 76.44 99 SER A O 1
ATOM 801 N N . SER A 1 100 ? -17.989 2.513 12.122 1.00 77.06 100 SER A N 1
ATOM 802 C CA . SER A 1 100 ? -16.615 2.549 12.644 1.00 77.06 100 SER A CA 1
ATOM 803 C C . SER A 1 100 ? -16.477 3.335 13.950 1.00 77.06 100 SER A C 1
ATOM 805 O O . SER A 1 100 ? -15.492 3.163 14.666 1.00 77.06 100 SER A O 1
ATOM 807 N N . GLY A 1 101 ? -17.422 4.230 14.260 1.00 84.25 101 GLY A N 1
ATOM 808 C CA . GLY A 1 101 ? -17.310 5.152 15.394 1.00 84.25 101 GLY A CA 1
ATOM 809 C C . GLY A 1 101 ? -16.203 6.204 15.234 1.00 84.25 101 GLY A C 1
ATOM 810 O O . GLY A 1 101 ? -15.895 6.919 16.189 1.00 84.25 101 GLY A O 1
ATOM 811 N N . ILE A 1 102 ? -15.602 6.322 14.043 1.00 85.12 102 ILE A N 1
ATOM 812 C CA . ILE A 1 102 ? -14.505 7.250 13.760 1.00 85.12 102 ILE A CA 1
ATOM 813 C C . ILE A 1 102 ? -15.082 8.602 13.331 1.00 85.12 102 ILE A C 1
ATOM 815 O O . ILE A 1 102 ? -15.698 8.756 12.273 1.00 85.12 102 ILE A O 1
ATOM 819 N N . SER A 1 103 ? -14.868 9.624 14.158 1.00 85.69 103 SER A N 1
ATOM 820 C CA . SER A 1 103 ? -15.342 10.982 13.876 1.00 85.69 103 SER A CA 1
ATOM 821 C C . SER A 1 103 ? -14.404 11.765 12.953 1.00 85.69 103 SER A C 1
ATOM 823 O O . SER A 1 103 ? -14.893 12.614 12.199 1.00 85.69 103 SER A O 1
ATOM 825 N N . ASP A 1 104 ? -13.102 11.464 12.984 1.00 90.88 104 ASP A N 1
ATOM 826 C CA . ASP A 1 104 ? -12.062 12.100 12.173 1.00 90.88 104 ASP A CA 1
ATOM 827 C C . ASP A 1 104 ? -12.002 11.496 10.760 1.00 90.88 104 ASP A C 1
ATOM 829 O O . ASP A 1 104 ? -11.684 10.321 10.563 1.00 90.88 104 ASP A O 1
ATOM 833 N N . SER A 1 105 ? -12.269 12.326 9.751 1.00 88.50 105 SER A N 1
ATOM 834 C CA . SER A 1 105 ? -12.231 11.928 8.343 1.00 88.50 105 SER A CA 1
ATOM 835 C C . SER A 1 105 ? -10.856 11.441 7.887 1.00 88.50 105 SER A C 1
ATOM 837 O O . SER A 1 105 ? -10.784 10.576 7.018 1.00 88.50 105 SER A O 1
ATOM 839 N N . ASN A 1 106 ? -9.767 11.971 8.453 1.00 91.31 106 ASN A N 1
ATOM 840 C CA . ASN A 1 106 ? -8.414 11.540 8.101 1.00 91.31 106 ASN A CA 1
ATOM 841 C C . ASN A 1 106 ? -8.141 10.140 8.644 1.00 91.31 106 ASN A C 1
ATOM 843 O O . ASN A 1 106 ? -7.622 9.288 7.926 1.00 91.31 106 ASN A O 1
ATOM 847 N N . GLN A 1 107 ? -8.544 9.874 9.887 1.00 92.50 107 GLN A N 1
ATOM 848 C CA . GLN A 1 107 ? -8.423 8.546 10.480 1.00 92.50 107 GLN A CA 1
ATOM 849 C C . GLN A 1 107 ? -9.234 7.514 9.686 1.00 92.50 107 GLN A C 1
ATOM 851 O O . GLN A 1 107 ? -8.713 6.446 9.365 1.00 92.50 107 GLN A O 1
ATOM 856 N N . LEU A 1 108 ? -10.466 7.857 9.294 1.00 91.19 108 LEU A N 1
ATOM 857 C CA . LEU A 1 108 ? -11.298 6.984 8.467 1.00 91.19 108 LEU A CA 1
ATOM 858 C C . LEU A 1 108 ? -10.687 6.758 7.075 1.00 91.19 108 LEU A C 1
ATOM 860 O O . LEU A 1 108 ? -10.630 5.627 6.604 1.00 91.19 108 LEU A O 1
ATOM 864 N N . MET A 1 109 ? -10.148 7.801 6.440 1.00 92.94 109 MET A N 1
ATOM 865 C CA . MET A 1 109 ? -9.434 7.675 5.166 1.00 92.94 109 MET A CA 1
ATOM 866 C C . MET A 1 109 ? -8.235 6.723 5.284 1.00 92.94 109 MET A C 1
ATOM 868 O O . MET A 1 109 ? -8.073 5.827 4.463 1.00 92.94 109 MET A O 1
ATOM 872 N N . ASN A 1 110 ? -7.406 6.865 6.320 1.00 95.25 110 ASN A N 1
ATOM 873 C CA . ASN A 1 110 ? -6.251 5.988 6.525 1.00 95.25 110 ASN A CA 1
ATOM 874 C C . ASN A 1 110 ? -6.653 4.535 6.805 1.00 95.25 110 ASN A C 1
ATOM 876 O O . ASN A 1 110 ? -5.973 3.621 6.335 1.00 95.25 110 ASN A O 1
ATOM 880 N N . LEU A 1 111 ? -7.776 4.319 7.496 1.00 93.88 111 LEU A N 1
ATOM 881 C CA . LEU A 1 111 ? -8.376 2.996 7.659 1.00 93.88 111 LEU A CA 1
ATOM 882 C C . LEU A 1 111 ? -8.771 2.395 6.302 1.00 93.88 111 LEU A C 1
ATOM 884 O O . LEU A 1 111 ? -8.396 1.265 5.997 1.00 93.88 111 LEU A O 1
ATOM 888 N N . MET A 1 112 ? -9.463 3.163 5.457 1.00 93.62 112 MET A N 1
ATOM 889 C CA . MET A 1 112 ? -9.870 2.716 4.120 1.00 93.62 112 MET A CA 1
ATOM 890 C C . MET A 1 112 ? -8.664 2.380 3.237 1.00 93.62 112 MET A C 1
ATOM 892 O O . MET A 1 112 ? -8.681 1.375 2.525 1.00 93.62 112 MET A O 1
ATOM 896 N N . ILE A 1 113 ? -7.594 3.177 3.313 1.00 95.88 113 ILE A N 1
ATOM 897 C CA . ILE A 1 113 ? -6.331 2.896 2.621 1.00 95.88 113 ILE A CA 1
ATOM 898 C C . ILE A 1 113 ? -5.734 1.586 3.130 1.00 95.88 113 ILE A C 1
ATOM 900 O O . ILE A 1 113 ? -5.374 0.739 2.320 1.00 95.88 113 ILE A O 1
ATOM 904 N N . ALA A 1 114 ? -5.646 1.394 4.448 1.00 96.50 114 ALA A N 1
ATOM 905 C CA . ALA A 1 114 ? -5.102 0.174 5.039 1.00 96.50 114 ALA A CA 1
ATOM 906 C C . ALA A 1 114 ? -5.872 -1.079 4.586 1.00 96.50 114 ALA A C 1
ATOM 908 O O . ALA A 1 114 ? -5.248 -2.054 4.165 1.00 96.50 114 ALA A O 1
ATOM 909 N N . CYS A 1 115 ? -7.208 -1.034 4.594 1.00 94.81 115 CYS A N 1
ATOM 910 C CA . CYS A 1 115 ? -8.043 -2.119 4.077 1.00 94.81 115 CYS A CA 1
ATOM 911 C C . CYS A 1 115 ? -7.795 -2.363 2.582 1.00 94.81 115 CYS A C 1
ATOM 913 O O . CYS A 1 115 ? -7.533 -3.492 2.182 1.00 94.81 115 CYS A O 1
ATOM 915 N N . SER A 1 116 ? -7.778 -1.308 1.767 1.00 94.75 116 SER A N 1
ATOM 916 C CA . SER A 1 116 ? -7.552 -1.412 0.316 1.00 94.75 116 SER A CA 1
ATOM 917 C C . SER A 1 116 ? -6.176 -2.001 -0.017 1.00 94.75 116 SER A C 1
ATOM 919 O O . SER A 1 116 ? -6.049 -2.852 -0.895 1.00 94.75 116 SER A O 1
ATOM 921 N N . LEU A 1 117 ? -5.141 -1.617 0.740 1.00 96.31 117 LEU A N 1
ATOM 922 C CA . LEU A 1 117 ? -3.804 -2.196 0.621 1.00 96.31 117 LEU A CA 1
ATOM 923 C C . LEU A 1 117 ? -3.806 -3.695 0.934 1.00 96.31 117 LEU A C 1
ATOM 925 O O . LEU A 1 117 ? -3.147 -4.448 0.232 1.00 96.31 117 LEU A O 1
ATOM 929 N N . MET A 1 118 ? -4.513 -4.151 1.969 1.00 96.62 118 MET A N 1
ATOM 930 C CA . MET A 1 118 ? -4.586 -5.584 2.281 1.00 96.62 118 MET A CA 1
ATOM 931 C C . MET A 1 118 ? -5.384 -6.358 1.232 1.00 96.62 118 MET A C 1
ATOM 933 O O . MET A 1 118 ? -4.922 -7.408 0.778 1.00 96.62 118 MET A O 1
ATOM 937 N N . LYS A 1 119 ? -6.537 -5.815 0.826 1.00 94.56 119 LYS A N 1
ATOM 938 C CA . LYS A 1 119 ? -7.447 -6.404 -0.162 1.00 94.56 119 LYS A CA 1
ATOM 939 C C . LYS A 1 119 ? -6.719 -6.722 -1.465 1.00 94.56 119 LYS A C 1
ATOM 941 O O . LYS A 1 119 ? -6.741 -7.873 -1.892 1.00 94.56 119 LYS A O 1
ATOM 946 N N . ALA A 1 120 ? -5.943 -5.770 -1.988 1.00 94.25 120 ALA A N 1
ATOM 947 C CA . ALA A 1 120 ? -5.156 -5.956 -3.206 1.00 94.25 120 ALA A CA 1
ATOM 948 C C . ALA A 1 120 ? -4.257 -7.213 -3.175 1.00 94.25 120 ALA A C 1
ATOM 950 O O . ALA A 1 120 ? -4.082 -7.876 -4.192 1.00 94.25 120 ALA A O 1
ATOM 951 N N . PHE A 1 121 ? -3.704 -7.591 -2.016 1.00 94.88 121 PHE A N 1
ATOM 952 C CA . PHE A 1 121 ? -2.857 -8.786 -1.897 1.00 94.88 121 PHE A CA 1
ATOM 953 C C . PHE A 1 121 ? -3.639 -10.059 -1.598 1.00 94.88 121 PHE A C 1
ATOM 955 O O . PHE A 1 121 ? -3.234 -11.130 -2.049 1.00 94.88 121 PHE A O 1
ATOM 962 N N . VAL A 1 122 ? -4.727 -9.959 -0.834 1.00 94.69 122 VAL A N 1
ATOM 963 C CA . VAL A 1 122 ? -5.614 -11.098 -0.552 1.00 94.69 122 VAL A CA 1
ATOM 964 C C . VAL A 1 122 ? -6.278 -11.583 -1.839 1.00 94.69 122 VAL A C 1
ATOM 966 O O . VAL A 1 122 ? -6.316 -12.784 -2.094 1.00 94.69 122 VAL A O 1
ATOM 969 N N . GLU A 1 123 ? -6.703 -10.657 -2.692 1.00 92.00 123 GLU A N 1
ATOM 970 C CA . GLU A 1 123 ? -7.328 -10.948 -3.985 1.00 92.00 123 GLU A CA 1
ATOM 971 C C . GLU A 1 123 ? -6.313 -11.161 -5.117 1.00 92.00 123 GLU A C 1
ATOM 973 O O . GLU A 1 123 ? -6.695 -11.384 -6.265 1.00 92.00 123 GLU A O 1
ATOM 978 N N . ASN A 1 124 ? -5.013 -11.128 -4.800 1.00 87.88 124 ASN A N 1
ATOM 979 C CA . ASN A 1 124 ? -3.915 -11.289 -5.753 1.00 87.88 124 ASN A CA 1
ATOM 980 C C . ASN A 1 124 ? -4.016 -10.344 -6.964 1.00 87.88 124 ASN A C 1
ATOM 982 O O . ASN A 1 124 ? -3.804 -10.758 -8.103 1.00 87.88 124 ASN A O 1
ATOM 986 N N . PHE A 1 125 ? -4.349 -9.078 -6.707 1.00 85.25 125 PHE A N 1
ATOM 987 C CA . PHE A 1 125 ? -4.518 -8.033 -7.720 1.00 85.25 125 PHE A CA 1
ATOM 988 C C . PHE A 1 125 ? -5.551 -8.394 -8.796 1.00 85.25 125 PHE A C 1
ATOM 990 O O . PHE A 1 125 ? -5.373 -8.051 -9.961 1.00 85.25 125 PHE A O 1
ATOM 997 N N . GLU A 1 126 ? -6.572 -9.173 -8.421 1.00 81.06 126 GLU A N 1
ATOM 998 C CA . GLU A 1 126 ? -7.600 -9.732 -9.313 1.00 81.06 126 GLU A CA 1
ATOM 999 C C . GLU A 1 126 ? -7.051 -10.644 -10.434 1.00 81.06 126 GLU A C 1
ATOM 1001 O O . GLU A 1 126 ? -7.807 -11.185 -11.245 1.00 81.06 126 GLU A O 1
ATOM 1006 N N . ASP A 1 127 ? -5.741 -10.903 -10.460 1.00 80.44 127 ASP A N 1
ATOM 1007 C CA . ASP A 1 127 ? -5.076 -11.695 -11.484 1.00 80.44 127 ASP A CA 1
ATOM 1008 C C . ASP A 1 127 ? -4.751 -13.092 -10.951 1.00 80.44 127 ASP A C 1
ATOM 1010 O O . ASP A 1 127 ? -3.693 -13.377 -10.385 1.00 80.44 127 ASP A O 1
ATOM 1014 N N . ARG A 1 128 ? -5.678 -14.021 -11.184 1.00 79.62 128 ARG A N 1
ATOM 1015 C CA . ARG A 1 128 ? -5.509 -15.433 -10.808 1.00 79.62 128 ARG A CA 1
ATOM 1016 C C . ARG A 1 128 ? -4.420 -16.156 -11.609 1.00 79.62 128 ARG A C 1
ATOM 1018 O O . ARG A 1 128 ? -4.068 -17.279 -11.254 1.00 79.62 128 ARG A O 1
ATOM 1025 N N . SER A 1 129 ? -3.917 -15.564 -12.695 1.00 80.81 129 SER A N 1
ATOM 1026 C CA . SER A 1 129 ? -2.861 -16.159 -13.521 1.00 80.81 129 SER A CA 1
ATOM 1027 C C . SER A 1 129 ? -1.461 -15.910 -12.957 1.00 80.81 129 SER A C 1
ATOM 1029 O O . SER A 1 129 ? -0.530 -16.667 -13.247 1.00 80.81 129 SER A O 1
ATOM 1031 N N . MET A 1 130 ? -1.303 -14.880 -12.121 1.00 77.25 130 MET A N 1
ATOM 1032 C CA . MET A 1 130 ? -0.035 -14.593 -11.470 1.00 77.25 130 MET A CA 1
ATOM 1033 C C . MET A 1 130 ? 0.182 -15.473 -10.239 1.00 77.25 130 MET A C 1
ATOM 1035 O O . MET A 1 130 ? -0.724 -15.631 -9.419 1.00 77.25 130 MET A O 1
ATOM 1039 N N . PRO A 1 131 ? 1.408 -15.988 -10.035 1.00 83.94 131 PRO A N 1
ATOM 1040 C CA . PRO A 1 131 ? 1.762 -16.609 -8.772 1.00 83.94 131 PRO A CA 1
ATOM 1041 C C . PRO A 1 131 ? 1.538 -15.623 -7.616 1.00 83.94 131 PRO A C 1
ATOM 1043 O O . PRO A 1 131 ? 1.895 -14.448 -7.753 1.00 83.94 131 PRO A O 1
ATOM 1046 N N . PRO A 1 132 ? 1.001 -16.083 -6.474 1.00 87.44 132 PRO A N 1
ATOM 1047 C CA . PRO A 1 132 ? 0.713 -15.206 -5.355 1.00 87.44 132 PRO A CA 1
ATOM 1048 C C . PRO A 1 132 ? 1.994 -14.543 -4.858 1.00 87.44 132 PRO A C 1
ATOM 1050 O O . PRO A 1 132 ? 2.948 -15.213 -4.453 1.00 87.44 132 PRO A O 1
ATOM 1053 N N . VAL A 1 133 ? 2.008 -13.210 -4.859 1.00 89.81 133 VAL A N 1
ATOM 1054 C CA . VAL A 1 133 ? 3.156 -12.431 -4.367 1.00 89.81 133 VAL A CA 1
ATOM 1055 C C . VAL A 1 133 ? 3.334 -12.604 -2.852 1.00 89.81 133 VAL A C 1
ATOM 1057 O O . VAL A 1 133 ? 4.444 -12.483 -2.322 1.00 89.81 133 VAL A O 1
ATOM 1060 N N . GLY A 1 134 ? 2.246 -12.946 -2.155 1.00 92.81 134 GLY A N 1
ATOM 1061 C CA . GLY A 1 134 ? 2.187 -12.974 -0.700 1.00 92.81 134 GLY A CA 1
ATOM 1062 C C . GLY A 1 134 ? 2.169 -11.564 -0.109 1.00 92.81 134 GLY A C 1
ATOM 1063 O O . GLY A 1 134 ? 2.223 -10.570 -0.830 1.00 92.81 134 GLY A O 1
ATOM 1064 N N . ARG A 1 135 ? 2.112 -11.450 1.220 1.00 95.12 135 ARG A N 1
ATOM 1065 C CA . ARG A 1 135 ? 2.068 -10.136 1.877 1.00 95.12 135 ARG A CA 1
ATOM 1066 C C . ARG A 1 135 ? 3.389 -9.376 1.686 1.00 95.12 135 ARG A C 1
ATOM 1068 O O . ARG A 1 135 ? 4.454 -10.001 1.790 1.00 95.12 135 ARG A O 1
ATOM 1075 N N . PRO A 1 136 ? 3.359 -8.044 1.494 1.00 95.88 136 PRO A N 1
ATOM 1076 C CA . PRO A 1 136 ? 4.562 -7.251 1.289 1.00 95.88 136 PRO A CA 1
ATOM 1077 C C . PRO A 1 136 ? 5.607 -7.407 2.376 1.00 95.88 136 PRO A C 1
ATOM 1079 O O . PRO A 1 136 ? 5.319 -7.554 3.574 1.00 95.88 136 PRO A O 1
ATOM 1082 N N . TRP A 1 137 ? 6.860 -7.309 1.946 1.00 96.31 137 TRP A N 1
ATOM 1083 C CA . TRP A 1 137 ? 7.974 -7.178 2.866 1.00 96.31 137 TRP A CA 1
ATOM 1084 C C . TRP A 1 137 ? 7.965 -5.806 3.543 1.00 96.31 137 TRP A C 1
ATOM 1086 O O . TRP A 1 137 ? 8.183 -5.725 4.754 1.00 96.31 137 TRP A O 1
ATOM 1096 N N . SER A 1 138 ? 7.696 -4.752 2.769 1.00 95.81 138 SER A N 1
ATOM 1097 C CA . SER A 1 138 ? 7.581 -3.374 3.250 1.00 95.81 138 SER A CA 1
ATOM 1098 C C . SER A 1 138 ? 6.746 -2.515 2.309 1.00 95.81 138 SER A C 1
ATOM 1100 O O . SER A 1 138 ? 6.823 -2.681 1.089 1.00 95.81 138 SER A O 1
ATOM 1102 N N . TRP A 1 139 ? 6.063 -1.533 2.884 1.00 97.56 139 TRP A N 1
ATOM 1103 C CA . TRP A 1 139 ? 5.352 -0.493 2.153 1.00 97.56 139 TRP A CA 1
ATOM 1104 C C . TRP A 1 139 ? 6.146 0.809 2.163 1.00 97.56 139 TRP A C 1
ATOM 1106 O O . TRP A 1 139 ? 6.849 1.119 3.134 1.00 97.56 139 TRP A O 1
ATOM 1116 N N . VAL A 1 140 ? 6.017 1.586 1.095 1.00 98.25 140 VAL A N 1
ATOM 1117 C CA . VAL A 1 140 ? 6.513 2.957 1.035 1.00 98.25 140 VAL A CA 1
ATOM 1118 C C . VAL A 1 140 ? 5.479 3.911 0.477 1.00 98.25 140 VAL A C 1
ATOM 1120 O O . VAL A 1 140 ? 4.637 3.544 -0.332 1.00 98.25 140 VAL A O 1
ATOM 1123 N N . THR A 1 141 ? 5.565 5.164 0.893 1.00 98.56 141 THR A N 1
ATOM 1124 C CA . THR A 1 141 ? 4.816 6.258 0.282 1.00 98.56 141 THR A CA 1
AT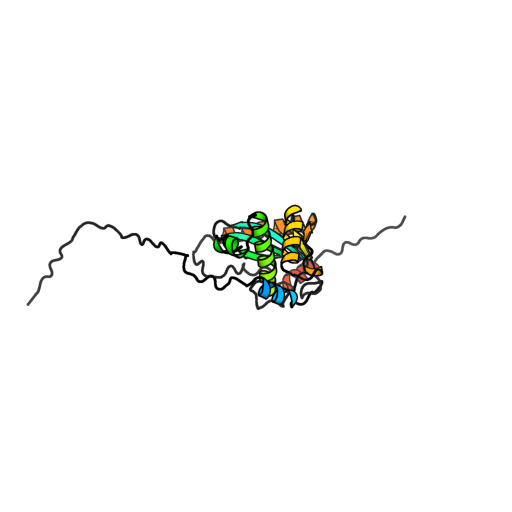OM 1125 C C . THR A 1 141 ? 5.653 7.530 0.324 1.00 98.56 141 THR A C 1
ATOM 1127 O O . THR A 1 141 ? 6.583 7.654 1.120 1.00 98.56 141 THR A O 1
ATOM 1130 N N . THR A 1 142 ? 5.358 8.491 -0.543 1.00 97.56 142 THR A N 1
ATOM 1131 C CA . THR A 1 142 ? 6.070 9.778 -0.572 1.00 97.56 142 THR A CA 1
ATOM 1132 C C . THR A 1 142 ? 5.589 10.728 0.533 1.00 97.56 142 THR A C 1
ATOM 1134 O O . THR A 1 142 ? 6.312 11.640 0.922 1.00 97.56 142 THR A O 1
ATOM 1137 N N . ASN A 1 143 ? 4.382 10.518 1.066 1.00 97.00 143 ASN A N 1
ATOM 1138 C CA . ASN A 1 143 ? 3.810 11.371 2.104 1.00 97.00 143 ASN A CA 1
ATOM 1139 C C . ASN A 1 143 ? 4.190 10.863 3.507 1.00 97.00 143 ASN A C 1
ATOM 1141 O O . ASN A 1 143 ? 3.733 9.807 3.941 1.00 97.00 143 ASN A O 1
ATOM 1145 N N . THR A 1 144 ? 5.009 11.637 4.222 1.00 95.56 144 THR A N 1
ATOM 1146 C CA . THR A 1 144 ? 5.520 11.302 5.562 1.00 95.56 144 THR A CA 1
ATOM 1147 C C . THR A 1 144 ? 4.416 11.122 6.603 1.00 95.56 144 THR A C 1
ATOM 1149 O O . THR A 1 144 ? 4.449 10.142 7.342 1.00 95.56 144 THR A O 1
ATOM 1152 N N . GLY A 1 145 ? 3.426 12.021 6.644 1.00 95.75 145 GLY A N 1
ATOM 1153 C CA . GLY A 1 145 ? 2.300 11.932 7.581 1.00 95.75 145 GLY A CA 1
ATOM 1154 C C . GLY A 1 145 ? 1.441 10.697 7.316 1.00 95.75 145 GLY A C 1
ATOM 1155 O O . GLY A 1 145 ? 1.178 9.902 8.218 1.00 95.75 145 GLY A O 1
ATOM 1156 N N . ARG A 1 146 ? 1.125 10.454 6.039 1.00 95.50 146 ARG A N 1
ATOM 1157 C CA . ARG A 1 146 ? 0.355 9.278 5.619 1.00 95.50 146 ARG A CA 1
ATOM 1158 C C . ARG A 1 146 ? 1.077 7.971 5.929 1.00 95.50 146 ARG A C 1
ATOM 1160 O O . ARG A 1 146 ? 0.421 7.002 6.287 1.00 95.50 146 ARG A O 1
ATOM 1167 N N . ALA A 1 147 ? 2.408 7.931 5.825 1.00 97.50 147 ALA A N 1
ATOM 1168 C CA . ALA A 1 147 ? 3.174 6.746 6.200 1.00 97.50 147 ALA A CA 1
ATOM 1169 C C . ALA A 1 147 ? 2.911 6.359 7.664 1.00 97.50 147 ALA A C 1
ATOM 1171 O O . ALA A 1 147 ? 2.533 5.222 7.937 1.00 97.50 147 ALA A O 1
ATOM 1172 N N . SER A 1 148 ? 3.039 7.311 8.596 1.00 97.69 148 SER A N 1
ATOM 1173 C CA . SER A 1 148 ? 2.794 7.047 10.019 1.00 97.69 148 SER A CA 1
ATOM 1174 C C . SER A 1 148 ? 1.339 6.704 10.334 1.00 97.69 148 SER A C 1
ATOM 1176 O O . SER A 1 148 ? 1.091 5.815 11.146 1.00 97.69 148 SER A O 1
ATOM 1178 N N . GLU A 1 149 ? 0.382 7.376 9.695 1.00 97.50 149 GLU A N 1
ATOM 1179 C CA . GLU A 1 149 ? -1.042 7.182 9.981 1.00 97.50 149 GLU A CA 1
ATOM 1180 C C . GLU A 1 149 ? -1.575 5.860 9.417 1.00 97.50 149 GLU A C 1
ATOM 1182 O O . GLU A 1 149 ? -2.306 5.149 10.103 1.00 97.50 149 GLU A O 1
ATOM 1187 N N . VAL A 1 150 ? -1.167 5.476 8.203 1.00 97.69 150 VAL A N 1
ATOM 1188 C CA . VAL A 1 150 ? -1.519 4.169 7.625 1.00 97.69 150 VAL A CA 1
ATOM 1189 C C . VAL A 1 150 ? -0.832 3.038 8.391 1.00 97.69 150 VAL A C 1
ATOM 1191 O O . VAL A 1 150 ? -1.445 2.001 8.630 1.00 97.69 150 VAL A O 1
ATOM 1194 N N . GLU A 1 151 ? 0.415 3.227 8.839 1.00 97.88 151 GLU A N 1
ATOM 1195 C CA . GLU A 1 151 ? 1.076 2.260 9.723 1.00 97.88 151 GLU A CA 1
ATOM 1196 C C . GLU A 1 151 ? 0.311 2.077 11.044 1.00 97.88 151 GLU A C 1
ATOM 1198 O O . GLU A 1 151 ? 0.184 0.946 11.520 1.00 97.88 151 GLU A O 1
ATOM 1203 N N . ALA A 1 152 ? -0.195 3.162 11.640 1.00 97.25 152 ALA A N 1
ATOM 1204 C CA . ALA A 1 152 ? -1.031 3.091 12.835 1.00 97.25 152 ALA A CA 1
ATOM 1205 C C . ALA A 1 152 ? -2.338 2.336 12.551 1.00 97.25 152 ALA A C 1
ATOM 1207 O O . ALA A 1 152 ? -2.628 1.367 13.245 1.00 97.25 152 ALA A O 1
ATOM 1208 N N . ALA A 1 153 ? -3.041 2.674 11.466 1.00 96.62 153 ALA A N 1
ATOM 1209 C CA . ALA A 1 153 ? -4.270 1.989 11.067 1.00 96.62 153 ALA A CA 1
ATOM 1210 C C . ALA A 1 153 ? -4.061 0.478 10.844 1.00 96.62 153 ALA A C 1
ATOM 1212 O O . ALA A 1 153 ? -4.840 -0.334 11.334 1.00 96.62 153 ALA A O 1
ATOM 1213 N N . LEU A 1 154 ? -2.973 0.072 10.174 1.00 97.56 154 LEU A N 1
ATOM 1214 C CA . LEU A 1 154 ? -2.628 -1.346 9.995 1.00 97.56 154 LEU A CA 1
ATOM 1215 C C . LEU A 1 154 ? -2.382 -2.056 11.336 1.00 97.56 154 LEU A C 1
ATOM 1217 O O . LEU A 1 154 ? -2.748 -3.220 11.497 1.00 97.56 154 LEU A O 1
ATOM 1221 N N . LYS A 1 155 ? -1.739 -1.386 12.300 1.00 97.44 155 LYS A N 1
ATOM 1222 C CA . LYS A 1 155 ? -1.514 -1.950 13.641 1.00 97.44 155 LYS A CA 1
ATOM 1223 C C . LYS A 1 155 ? -2.821 -2.093 14.413 1.00 97.44 155 LYS A C 1
ATOM 1225 O O . LYS A 1 155 ? -3.027 -3.145 15.013 1.00 97.44 155 LYS A O 1
ATOM 1230 N N . ASP A 1 156 ? -3.673 -1.075 14.372 1.00 95.81 156 ASP A N 1
ATOM 1231 C CA . ASP A 1 156 ? -4.958 -1.051 15.076 1.00 95.81 156 ASP A CA 1
ATOM 1232 C C . ASP A 1 156 ? -5.907 -2.131 14.543 1.00 95.81 156 ASP A C 1
ATOM 1234 O O . ASP A 1 156 ? -6.604 -2.782 15.317 1.00 95.81 156 ASP A O 1
ATOM 1238 N N . LEU A 1 157 ? -5.848 -2.404 13.237 1.00 95.69 157 LEU A N 1
ATOM 1239 C CA . LEU A 1 157 ? -6.548 -3.514 12.591 1.00 95.69 157 LEU A CA 1
ATOM 1240 C C . LEU A 1 157 ? -6.028 -4.906 12.999 1.00 95.69 157 LEU A C 1
ATOM 1242 O O . LEU A 1 157 ? -6.690 -5.902 12.738 1.00 95.69 157 LEU A O 1
ATOM 1246 N N . GLY A 1 158 ? -4.853 -5.017 13.629 1.00 97.19 158 GLY A N 1
ATOM 1247 C CA . GLY A 1 158 ? -4.275 -6.306 14.032 1.00 97.19 158 GLY A CA 1
ATOM 1248 C C . GLY A 1 158 ? -3.384 -6.968 12.974 1.00 97.19 158 GLY A C 1
ATOM 1249 O O . GLY A 1 158 ? -3.093 -8.168 13.051 1.00 97.19 158 GLY A O 1
ATOM 1250 N N . VAL A 1 159 ? -2.891 -6.212 11.987 1.00 97.25 159 VAL A N 1
ATOM 1251 C CA . VAL A 1 159 ? -1.875 -6.720 11.055 1.00 97.25 159 VAL A CA 1
ATOM 1252 C C . VAL A 1 159 ? -0.602 -7.082 11.829 1.00 97.25 159 VAL A C 1
ATOM 1254 O O . VAL A 1 159 ? -0.204 -6.432 12.799 1.00 97.25 159 VAL A O 1
ATOM 1257 N N . ARG A 1 160 ? 0.078 -8.159 11.423 1.00 95.75 160 ARG A N 1
ATOM 1258 C CA . ARG A 1 160 ? 1.323 -8.584 12.077 1.00 95.75 160 ARG A CA 1
ATOM 1259 C C . ARG A 1 160 ? 2.401 -7.505 11.936 1.00 95.75 160 ARG A C 1
ATOM 1261 O O . ARG A 1 160 ? 2.751 -7.115 10.822 1.00 95.75 160 ARG A O 1
ATOM 1268 N N . LYS A 1 161 ? 3.039 -7.144 13.061 1.00 92.88 161 LYS A N 1
ATOM 1269 C CA . LYS A 1 161 ? 4.106 -6.120 13.181 1.00 92.88 161 LYS A CA 1
ATOM 1270 C C . LYS A 1 161 ? 5.066 -5.996 11.987 1.00 92.88 161 LYS A C 1
ATOM 1272 O O . LYS A 1 161 ? 5.295 -4.872 11.547 1.00 92.88 161 LYS A O 1
ATOM 1277 N N . PRO A 1 162 ? 5.659 -7.078 11.446 1.00 92.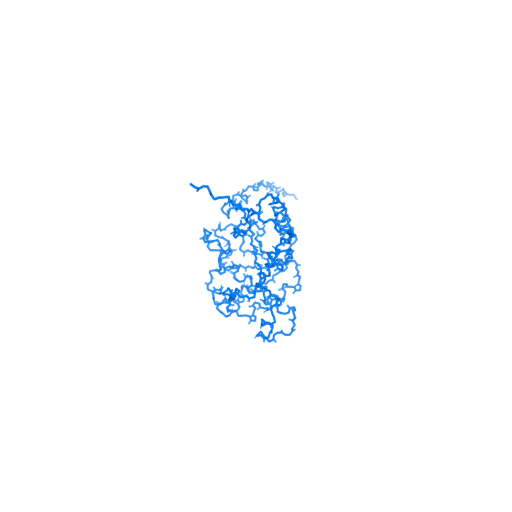00 162 PRO A N 1
ATOM 1278 C CA . PRO A 1 162 ? 6.624 -6.925 10.365 1.00 92.00 162 PRO A CA 1
ATOM 1279 C C . PRO A 1 162 ? 6.006 -6.498 9.018 1.00 92.00 162 PRO A C 1
ATOM 1281 O O . PRO A 1 162 ? 6.737 -6.007 8.164 1.00 92.00 162 PRO A O 1
ATOM 1284 N N . SER A 1 163 ? 4.695 -6.663 8.826 1.00 92.25 163 SER A N 1
ATOM 1285 C CA . SER A 1 163 ? 3.954 -6.239 7.627 1.00 92.25 163 SER A CA 1
ATOM 1286 C C . SER A 1 163 ? 3.229 -4.899 7.797 1.00 92.25 163 SER A C 1
ATOM 1288 O O . SER A 1 163 ? 2.789 -4.333 6.802 1.00 92.25 163 SER A O 1
ATOM 1290 N N . CYS A 1 164 ? 3.149 -4.360 9.018 1.00 93.75 164 CYS A N 1
ATOM 1291 C CA . CYS A 1 164 ? 2.583 -3.030 9.278 1.00 93.75 164 CYS A CA 1
ATOM 1292 C C . CYS A 1 164 ? 3.516 -1.885 8.890 1.00 93.75 164 CYS A C 1
ATOM 1294 O O . CYS A 1 164 ? 3.075 -0.746 8.839 1.00 93.75 164 CYS A O 1
ATOM 1296 N N . LYS A 1 165 ? 4.816 -2.154 8.712 1.00 94.94 165 LYS A N 1
ATOM 1297 C CA . LYS A 1 165 ? 5.808 -1.089 8.567 1.00 94.94 165 LYS A CA 1
ATOM 1298 C C . LYS A 1 165 ? 5.600 -0.332 7.256 1.00 94.94 165 LYS A C 1
ATOM 1300 O O . LYS A 1 165 ? 5.787 -0.908 6.178 1.00 94.94 165 LYS A O 1
ATOM 1305 N N . VAL A 1 166 ? 5.310 0.961 7.370 1.00 97.81 166 VAL A N 1
ATOM 1306 C CA . VAL A 1 166 ? 5.211 1.885 6.241 1.00 97.81 166 VAL A CA 1
ATOM 1307 C C . VAL A 1 166 ? 6.323 2.917 6.363 1.00 97.81 166 VAL A C 1
ATOM 1309 O O . VAL A 1 166 ? 6.424 3.659 7.334 1.00 97.81 166 VAL A O 1
ATOM 1312 N N . SER A 1 167 ? 7.202 2.944 5.368 1.00 97.75 167 SER A N 1
ATOM 1313 C CA . SER A 1 167 ? 8.331 3.877 5.318 1.00 97.75 167 SER A CA 1
ATOM 1314 C C . SER A 1 167 ? 8.106 5.000 4.310 1.00 97.75 167 SER A C 1
ATOM 1316 O O . SER A 1 167 ? 7.237 4.927 3.445 1.00 97.75 167 SER A O 1
ATOM 1318 N N . VAL A 1 168 ? 8.917 6.048 4.408 1.00 98.25 168 VAL A N 1
ATOM 1319 C CA . VAL A 1 168 ? 8.973 7.081 3.373 1.00 98.25 168 VAL A CA 1
ATOM 1320 C C . VAL A 1 168 ? 9.793 6.547 2.201 1.00 98.25 168 VAL A C 1
ATOM 1322 O O . VAL A 1 168 ? 10.847 5.943 2.411 1.00 98.25 168 VAL A O 1
ATOM 1325 N N . ALA A 1 169 ? 9.287 6.732 0.985 1.00 97.81 169 ALA A N 1
ATOM 1326 C CA . ALA A 1 169 ? 9.986 6.364 -0.239 1.00 97.81 169 ALA A CA 1
ATOM 1327 C C . ALA A 1 169 ? 11.281 7.175 -0.385 1.00 97.81 169 ALA A C 1
ATOM 1329 O O . ALA A 1 169 ? 11.290 8.379 -0.117 1.00 97.81 169 ALA A O 1
ATOM 1330 N N . ASP A 1 170 ? 12.356 6.529 -0.833 1.00 97.81 170 ASP A N 1
ATOM 1331 C CA . ASP A 1 170 ? 13.564 7.256 -1.229 1.00 97.81 170 ASP A CA 1
ATOM 1332 C C . ASP A 1 170 ? 13.368 7.991 -2.571 1.00 97.81 170 ASP A C 1
ATOM 1334 O O . ASP A 1 170 ? 12.348 7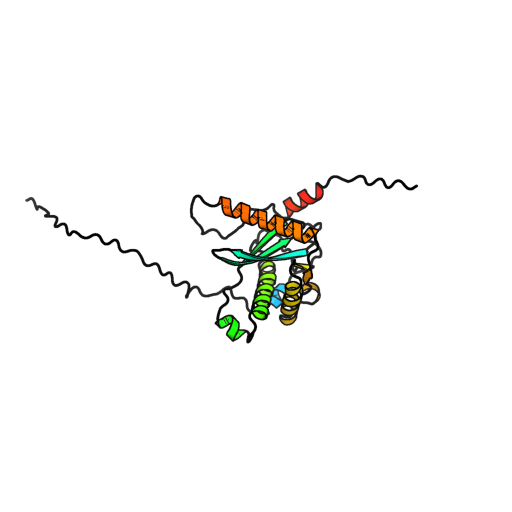.839 -3.252 1.00 97.81 170 ASP A O 1
ATOM 1338 N N . ASP A 1 171 ? 14.342 8.819 -2.959 1.00 97.56 171 ASP A N 1
ATOM 1339 C CA . ASP A 1 171 ? 14.259 9.603 -4.196 1.00 97.56 171 ASP A CA 1
ATOM 1340 C C . ASP A 1 171 ? 14.109 8.730 -5.444 1.00 97.56 171 ASP A C 1
ATOM 1342 O O . ASP A 1 171 ? 13.355 9.077 -6.354 1.00 97.56 171 ASP A O 1
ATOM 1346 N N . LYS A 1 172 ? 14.788 7.578 -5.483 1.00 97.00 172 LYS A N 1
ATOM 1347 C CA . LYS A 1 172 ? 14.713 6.656 -6.618 1.00 97.00 172 LYS A CA 1
ATOM 1348 C C . LYS A 1 172 ? 13.321 6.037 -6.704 1.00 97.00 172 LYS A C 1
ATOM 1350 O O . LYS A 1 172 ? 12.736 5.994 -7.782 1.00 97.00 172 LYS A O 1
ATOM 1355 N N . GLU A 1 173 ? 12.781 5.578 -5.582 1.00 97.19 173 GLU A N 1
ATOM 1356 C CA . GLU A 1 173 ? 11.450 4.978 -5.490 1.00 97.19 173 GLU A CA 1
ATOM 13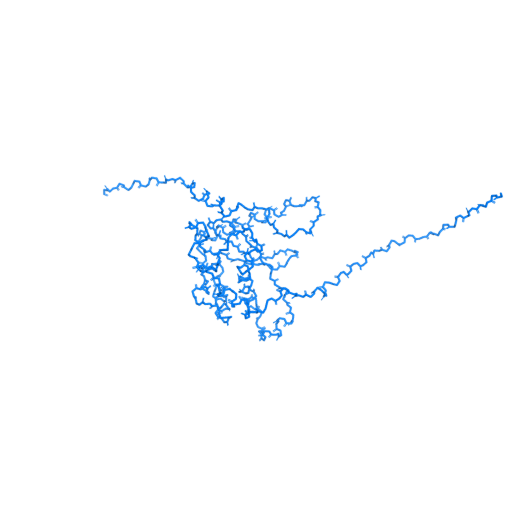57 C C . GLU A 1 173 ? 10.353 5.977 -5.841 1.00 97.19 173 GLU A C 1
ATOM 1359 O O . GLU A 1 173 ? 9.436 5.632 -6.584 1.00 97.19 173 GLU A O 1
ATOM 1364 N N . ARG A 1 174 ? 10.482 7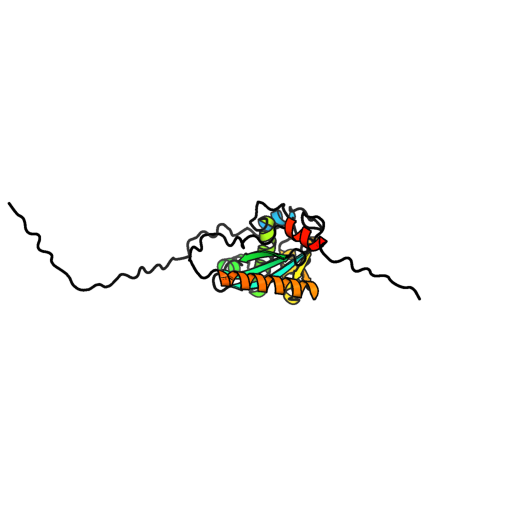.225 -5.378 1.00 97.38 174 ARG A N 1
ATOM 1365 C CA . ARG A 1 174 ? 9.576 8.319 -5.734 1.00 97.38 174 ARG A CA 1
ATOM 1366 C C . ARG A 1 174 ? 9.559 8.567 -7.242 1.00 97.38 174 ARG A C 1
ATOM 1368 O O . ARG A 1 174 ? 8.483 8.569 -7.829 1.00 97.38 174 ARG A O 1
ATOM 1375 N N . VAL A 1 175 ? 10.731 8.725 -7.865 1.00 97.38 175 VAL A N 1
ATOM 1376 C CA . VAL A 1 175 ? 10.841 8.963 -9.316 1.00 97.38 175 VAL A CA 1
ATOM 1377 C C . VAL A 1 175 ? 10.248 7.799 -10.112 1.00 97.38 175 VAL A C 1
ATOM 1379 O O . VAL A 1 175 ? 9.515 8.020 -11.072 1.00 97.38 175 VAL A O 1
ATOM 1382 N N . LEU A 1 176 ? 10.524 6.555 -9.711 1.00 96.25 176 LEU A N 1
ATOM 1383 C CA . LEU A 1 176 ? 10.001 5.370 -10.396 1.00 96.25 176 LEU A CA 1
ATOM 1384 C C . LEU A 1 176 ? 8.480 5.229 -10.257 1.00 96.25 176 LEU A C 1
ATOM 1386 O O . LEU A 1 176 ? 7.825 4.834 -11.220 1.00 96.25 176 LEU A O 1
ATOM 1390 N N . ALA A 1 177 ? 7.919 5.548 -9.088 1.00 96.19 177 ALA A N 1
ATOM 1391 C CA . ALA A 1 177 ? 6.476 5.526 -8.872 1.00 96.19 177 ALA A CA 1
ATOM 1392 C C . ALA A 1 177 ? 5.761 6.632 -9.665 1.00 96.19 177 ALA A C 1
ATOM 1394 O O . ALA A 1 177 ? 4.736 6.376 -10.291 1.00 96.19 177 ALA A O 1
ATOM 1395 N N . GLU A 1 178 ? 6.335 7.835 -9.710 1.00 96.50 178 GLU A N 1
ATOM 1396 C CA . GLU A 1 178 ? 5.809 8.953 -10.500 1.00 96.50 178 GLU A CA 1
ATOM 1397 C C . GLU A 1 178 ? 5.842 8.654 -12.005 1.00 96.50 178 GLU A C 1
ATOM 1399 O O . GLU A 1 178 ? 4.859 8.872 -12.710 1.00 96.50 178 GLU A O 1
ATOM 1404 N N . GLN A 1 179 ? 6.936 8.073 -12.507 1.00 96.12 179 GLN A N 1
ATOM 1405 C CA . GLN A 1 179 ? 7.019 7.619 -13.899 1.00 96.12 179 GLN A CA 1
ATOM 1406 C C . GLN A 1 179 ? 5.967 6.553 -14.225 1.00 96.12 179 GLN A C 1
ATOM 1408 O O . GLN A 1 179 ? 5.381 6.585 -15.310 1.00 96.12 179 GLN A O 1
ATOM 1413 N N . ALA A 1 180 ? 5.724 5.616 -13.304 1.00 95.56 180 ALA A N 1
ATOM 1414 C CA . ALA A 1 180 ? 4.699 4.592 -13.463 1.00 95.56 180 ALA A CA 1
ATOM 1415 C C . ALA A 1 180 ? 3.294 5.210 -13.531 1.00 95.56 180 ALA A C 1
ATOM 1417 O O . ALA A 1 180 ? 2.522 4.859 -14.423 1.00 95.56 180 ALA A O 1
ATOM 1418 N N . TRP A 1 181 ? 2.994 6.173 -12.655 1.00 95.25 181 TRP A N 1
ATOM 1419 C CA . TRP A 1 181 ? 1.732 6.910 -12.673 1.00 95.25 181 TRP A CA 1
ATOM 1420 C C . TRP A 1 181 ? 1.539 7.702 -13.974 1.00 95.25 181 TRP A C 1
ATOM 1422 O O . TRP A 1 181 ? 0.514 7.562 -14.635 1.00 95.25 181 TRP A O 1
ATOM 1432 N N . ASN A 1 182 ? 2.547 8.466 -14.403 1.00 94.62 182 ASN A N 1
ATOM 1433 C CA . ASN A 1 182 ? 2.478 9.248 -15.641 1.00 94.62 182 ASN A CA 1
ATOM 1434 C C . ASN A 1 182 ? 2.281 8.350 -16.873 1.00 94.62 182 ASN A C 1
ATOM 1436 O O . ASN A 1 182 ? 1.535 8.699 -17.786 1.00 94.62 182 ASN A O 1
ATOM 1440 N N . ARG A 1 183 ? 2.911 7.166 -16.897 1.00 92.31 183 ARG A N 1
ATOM 1441 C CA . ARG A 1 183 ? 2.686 6.165 -17.951 1.00 92.31 183 ARG A CA 1
ATOM 1442 C C . ARG A 1 183 ? 1.257 5.629 -17.918 1.00 92.31 183 ARG A C 1
ATOM 1444 O O . ARG A 1 183 ? 0.658 5.480 -18.978 1.00 92.31 183 ARG A O 1
ATOM 1451 N N . PHE A 1 184 ? 0.732 5.334 -16.730 1.00 90.00 184 PHE A N 1
ATOM 1452 C CA . PHE A 1 184 ? -0.644 4.873 -16.557 1.00 90.00 184 PHE A CA 1
ATOM 1453 C C . PHE A 1 184 ? -1.649 5.914 -17.076 1.00 90.00 184 PHE A C 1
ATOM 1455 O O . PHE A 1 184 ? -2.502 5.574 -17.894 1.00 90.00 184 PHE A O 1
ATOM 1462 N N . GLN A 1 185 ? -1.494 7.186 -16.690 1.00 88.12 185 GLN A N 1
ATOM 1463 C CA . GLN A 1 185 ? -2.339 8.276 -17.188 1.00 88.12 185 GLN A CA 1
ATOM 1464 C C . GLN A 1 185 ? -2.225 8.433 -18.703 1.00 88.12 185 GLN A C 1
ATOM 1466 O O . GLN A 1 185 ? -3.241 8.439 -19.395 1.00 88.12 185 GLN A O 1
ATOM 1471 N N . GLY A 1 186 ? -0.996 8.458 -19.225 1.00 84.88 186 GLY A N 1
ATOM 1472 C CA . GLY A 1 186 ? -0.758 8.545 -20.659 1.00 84.88 186 GLY A CA 1
ATOM 1473 C C . GLY A 1 186 ? -1.460 7.425 -21.418 1.00 84.88 186 GLY A C 1
ATOM 1474 O O . GLY A 1 186 ? -2.133 7.708 -22.392 1.00 84.88 186 GLY A O 1
ATOM 1475 N N . ALA A 1 187 ? -1.378 6.173 -20.953 1.00 77.44 187 ALA A N 1
ATOM 1476 C CA . ALA A 1 187 ? -2.058 5.036 -21.580 1.00 77.44 187 ALA A CA 1
ATOM 1477 C C . ALA A 1 187 ? -3.592 5.140 -21.527 1.00 77.44 187 ALA A C 1
ATOM 1479 O O . ALA A 1 187 ? -4.256 4.708 -22.469 1.00 77.44 187 ALA A O 1
ATOM 1480 N N . SER A 1 188 ? -4.150 5.721 -20.460 1.00 65.69 188 SER A N 1
ATOM 1481 C CA . SER A 1 188 ? -5.601 5.887 -20.313 1.00 65.69 188 SER A CA 1
ATOM 1482 C C . SER A 1 188 ? -6.205 6.894 -21.301 1.00 65.69 188 SER A C 1
ATOM 1484 O O . SER A 1 188 ? -7.343 6.717 -21.725 1.00 65.69 188 SER A O 1
ATOM 1486 N N . GLU A 1 189 ? -5.435 7.895 -21.737 1.00 64.62 189 GLU A N 1
ATOM 1487 C CA . GLU A 1 189 ? -5.897 8.929 -22.677 1.00 64.62 189 GLU A CA 1
ATOM 1488 C C . GLU A 1 189 ? -5.993 8.434 -24.134 1.00 64.62 189 GLU A C 1
ATOM 1490 O O . GLU A 1 189 ? -6.735 9.001 -24.931 1.00 64.62 189 GLU A O 1
ATOM 1495 N N . TRP A 1 190 ? -5.314 7.339 -24.501 1.00 51.88 190 TRP A N 1
ATOM 1496 C CA . TRP A 1 190 ? -5.393 6.767 -25.859 1.00 51.88 190 TRP A CA 1
ATOM 1497 C C . TRP A 1 190 ? -6.634 5.884 -26.093 1.00 51.88 190 TRP A C 1
ATOM 1499 O O . TRP A 1 190 ? -6.768 5.294 -27.165 1.00 51.88 190 TRP A O 1
ATOM 1509 N N . GLY A 1 191 ? -7.536 5.773 -25.111 1.00 52.00 191 GLY A N 1
ATOM 1510 C CA . GLY A 1 191 ? -8.747 4.945 -25.178 1.00 52.00 191 GLY A CA 1
ATOM 1511 C C . GLY A 1 191 ? -9.973 5.599 -25.830 1.00 52.00 191 GLY A C 1
ATOM 1512 O O . GLY A 1 191 ? -10.989 4.924 -26.015 1.00 52.00 191 GLY A O 1
ATOM 1513 N N . ASP A 1 192 ? -9.908 6.878 -26.203 1.00 46.44 192 ASP A N 1
ATOM 1514 C CA . ASP A 1 192 ? -11.047 7.590 -26.788 1.00 46.44 192 ASP A CA 1
ATOM 1515 C C . ASP A 1 192 ? -11.207 7.280 -28.282 1.00 46.44 192 ASP A C 1
ATOM 1517 O O . ASP A 1 192 ? -10.620 7.910 -29.163 1.00 46.44 192 ASP A O 1
ATOM 1521 N N . GLY A 1 193 ? -12.058 6.293 -28.571 1.00 44.31 193 GLY A N 1
ATOM 1522 C CA . GLY A 1 193 ? -12.540 6.050 -29.930 1.00 44.31 193 GLY A CA 1
ATOM 1523 C C . GLY A 1 193 ? -13.720 5.092 -30.089 1.00 44.31 193 GLY A C 1
ATOM 1524 O O . GLY A 1 193 ? -14.423 5.182 -31.092 1.00 44.31 193 GLY A O 1
ATOM 1525 N N . SER A 1 194 ? -14.004 4.197 -29.138 1.00 41.09 194 SER A N 1
ATOM 1526 C CA . SER A 1 194 ? -15.214 3.364 -29.213 1.00 41.09 194 SER A CA 1
ATOM 1527 C C . SER A 1 194 ? -15.612 2.829 -27.843 1.00 41.09 194 SER A C 1
ATOM 1529 O O . SER A 1 194 ? -14.979 1.921 -27.306 1.00 41.09 194 SER A O 1
ATOM 1531 N N . GLY A 1 195 ? -16.672 3.406 -27.280 1.00 43.34 195 GLY A N 1
ATOM 1532 C CA . GLY A 1 195 ? -17.204 3.028 -25.982 1.00 43.34 195 GLY A CA 1
ATOM 1533 C C . GLY A 1 195 ? -17.716 1.592 -25.955 1.00 43.34 195 GLY A C 1
ATOM 1534 O O . GLY A 1 195 ? -18.740 1.292 -26.556 1.00 43.34 195 GLY A O 1
ATOM 1535 N N . VAL A 1 196 ? -17.031 0.742 -25.193 1.00 36.72 196 VAL A N 1
ATOM 1536 C CA . VAL A 1 196 ? -17.623 -0.365 -24.430 1.00 36.72 196 VAL A CA 1
ATOM 1537 C C . VAL A 1 196 ? -16.824 -0.477 -23.127 1.00 36.72 196 VAL A C 1
ATOM 1539 O O . VAL A 1 196 ? -15.892 -1.269 -23.009 1.00 36.72 196 VAL A O 1
ATOM 1542 N N . LEU A 1 197 ? -17.165 0.352 -22.137 1.00 41.38 197 LEU A N 1
ATOM 1543 C CA . LEU A 1 197 ? -16.677 0.216 -20.760 1.00 41.38 197 LEU A CA 1
ATOM 1544 C C . LEU A 1 197 ? -17.510 -0.861 -20.055 1.00 41.38 197 LEU A C 1
ATOM 1546 O O . LEU A 1 197 ? -18.445 -0.574 -19.317 1.00 41.38 197 LEU A O 1
ATOM 1550 N N . GLY A 1 198 ? -17.201 -2.114 -20.378 1.00 29.27 198 GLY A N 1
ATOM 1551 C CA . GLY A 1 198 ? -17.709 -3.308 -19.696 1.00 29.27 198 GLY A CA 1
ATOM 1552 C C . GLY A 1 198 ? -16.632 -4.373 -19.482 1.00 29.27 198 GLY A C 1
ATOM 1553 O O . GLY A 1 198 ? -16.928 -5.448 -18.970 1.00 29.27 1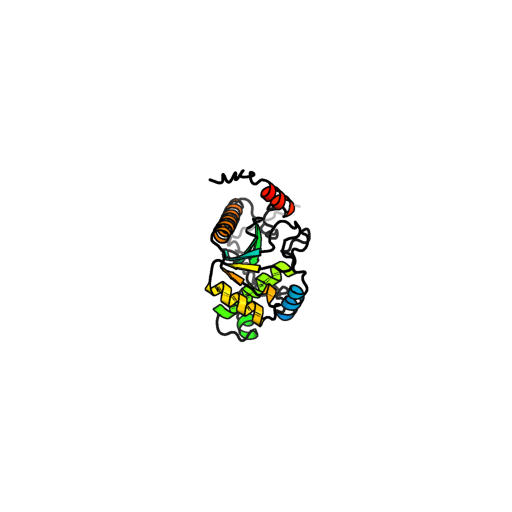98 GLY A O 1
ATOM 1554 N N . ALA A 1 199 ? -15.385 -4.094 -19.870 1.00 32.81 199 ALA A N 1
ATOM 1555 C CA . ALA A 1 199 ? -14.253 -4.896 -19.441 1.00 32.81 199 ALA A CA 1
ATOM 1556 C C . ALA A 1 199 ? -13.795 -4.371 -18.070 1.00 32.81 199 ALA A C 1
ATOM 1558 O O . ALA A 1 199 ? -13.715 -3.146 -17.915 1.00 32.81 199 ALA A O 1
ATOM 1559 N N . PRO A 1 200 ? -13.476 -5.242 -17.091 1.00 37.88 200 PRO A N 1
ATOM 1560 C CA . PRO A 1 200 ? -12.699 -4.810 -15.935 1.00 37.88 200 PRO A CA 1
ATOM 1561 C C . PRO A 1 200 ? -11.484 -4.042 -16.454 1.00 37.88 200 PRO A C 1
ATOM 1563 O O . PRO A 1 200 ? -10.978 -4.355 -17.537 1.00 37.88 200 PRO A O 1
ATOM 1566 N N . LEU A 1 201 ? -11.034 -3.031 -15.712 1.00 41.56 201 LEU A N 1
ATOM 1567 C CA . LEU A 1 201 ? -9.785 -2.315 -15.966 1.00 41.56 201 LEU A CA 1
ATOM 1568 C C . LEU A 1 201 ? -8.589 -3.266 -15.753 1.00 41.56 201 LEU A C 1
ATOM 1570 O O . LEU A 1 201 ? -7.684 -2.993 -14.975 1.00 41.56 201 LEU A O 1
ATOM 1574 N N . LEU A 1 202 ? -8.557 -4.390 -16.470 1.00 40.94 202 LEU A N 1
ATOM 1575 C CA . LEU A 1 202 ? -7.358 -5.114 -16.822 1.00 40.94 202 LEU A CA 1
ATOM 1576 C C . LEU A 1 202 ? -6.587 -4.170 -17.732 1.00 40.94 202 LEU A C 1
ATOM 1578 O O . LEU A 1 202 ? -6.718 -4.189 -18.958 1.00 40.94 202 LEU A O 1
ATOM 1582 N N . VAL A 1 203 ? -5.832 -3.286 -17.081 1.00 42.25 203 VAL A N 1
ATOM 1583 C CA . VAL A 1 203 ? -4.711 -2.549 -17.646 1.00 42.25 203 VAL A CA 1
ATOM 1584 C C . VAL A 1 203 ? -4.036 -3.492 -18.631 1.00 42.25 203 VAL A C 1
ATOM 1586 O O . VAL A 1 203 ? -3.512 -4.531 -18.229 1.00 42.25 203 VAL A O 1
ATOM 1589 N N . GLY A 1 204 ? -4.144 -3.175 -19.925 1.00 34.62 204 GLY A N 1
ATOM 1590 C CA . GLY A 1 204 ? -3.605 -4.003 -20.996 1.00 34.62 204 GLY A CA 1
ATOM 1591 C C . GLY A 1 204 ? -2.199 -4.437 -20.619 1.00 34.62 204 GLY A C 1
ATOM 1592 O O . GLY A 1 204 ? -1.370 -3.581 -20.319 1.00 34.62 204 GLY A O 1
ATOM 1593 N N . SER A 1 205 ? -2.007 -5.759 -20.544 1.00 38.41 205 SER A N 1
ATOM 1594 C CA . SER A 1 205 ? -0.841 -6.451 -19.994 1.00 38.41 205 SER A CA 1
ATOM 1595 C C . SER A 1 205 ? 0.417 -5.579 -20.000 1.00 38.41 205 SER A C 1
ATOM 1597 O O . SER A 1 205 ? 1.171 -5.543 -20.975 1.00 38.41 205 SER A O 1
ATOM 1599 N N . LEU A 1 206 ? 0.687 -4.921 -18.867 1.00 45.06 206 LEU A N 1
ATOM 1600 C CA . LEU A 1 206 ? 2.059 -4.571 -18.523 1.00 45.06 206 LEU A CA 1
ATOM 1601 C C . LEU A 1 206 ? 2.876 -5.871 -18.597 1.00 45.06 206 LEU A C 1
ATOM 1603 O O . LEU A 1 206 ? 2.304 -6.957 -18.414 1.00 45.06 206 LEU A O 1
ATOM 1607 N N . PRO A 1 207 ? 4.177 -5.814 -18.940 1.00 42.16 207 PRO A N 1
ATOM 1608 C CA . PRO A 1 207 ? 4.986 -7.018 -19.035 1.00 42.16 207 PRO A CA 1
ATOM 1609 C C . PRO A 1 207 ? 4.764 -7.844 -17.771 1.00 42.16 207 PRO A C 1
ATOM 1611 O O . PRO A 1 207 ? 4.993 -7.348 -16.668 1.00 42.16 207 PRO A O 1
ATOM 1614 N N . SER A 1 208 ? 4.288 -9.084 -17.950 1.00 52.50 208 SER A N 1
ATOM 1615 C CA . SER A 1 208 ? 4.198 -10.092 -16.889 1.00 52.50 208 SER A CA 1
ATOM 1616 C C . SER A 1 208 ? 5.425 -9.973 -15.984 1.00 52.50 208 SER A C 1
ATOM 1618 O O . SER A 1 208 ? 6.516 -9.675 -16.478 1.00 52.50 208 SER A O 1
ATOM 1620 N N . MET A 1 209 ? 5.308 -10.234 -14.679 1.00 53.41 209 MET A N 1
ATOM 1621 C CA . MET A 1 209 ? 6.470 -10.199 -13.775 1.00 53.41 209 MET A CA 1
ATOM 1622 C C . MET A 1 209 ? 7.690 -10.959 -14.339 1.00 53.41 209 MET A C 1
ATOM 1624 O O . MET A 1 209 ? 8.833 -10.555 -14.117 1.00 53.41 209 MET A O 1
ATOM 1628 N N . ALA A 1 210 ? 7.452 -12.009 -15.137 1.00 51.47 210 ALA A N 1
ATOM 1629 C CA . ALA A 1 210 ? 8.477 -12.738 -15.880 1.00 51.47 210 ALA A CA 1
ATOM 1630 C C . ALA A 1 210 ? 9.214 -11.888 -16.941 1.00 51.47 210 ALA A C 1
ATOM 1632 O O . ALA A 1 210 ? 10.427 -12.010 -17.100 1.00 51.47 210 ALA A O 1
ATOM 1633 N N . ALA A 1 211 ? 8.510 -11.018 -17.664 1.00 54.88 211 ALA A N 1
ATOM 1634 C CA . ALA A 1 211 ? 9.085 -10.071 -18.616 1.00 54.88 211 ALA A CA 1
ATOM 1635 C C . ALA A 1 211 ? 9.794 -8.893 -17.917 1.00 54.88 211 ALA A C 1
ATOM 1637 O O . ALA A 1 211 ? 10.861 -8.482 -18.372 1.00 54.88 211 ALA A O 1
ATOM 1638 N N . ALA A 1 212 ? 9.291 -8.419 -16.772 1.00 52.25 212 ALA A N 1
ATOM 1639 C CA . ALA A 1 212 ? 9.981 -7.405 -15.966 1.00 52.25 212 ALA A CA 1
ATOM 1640 C C . ALA A 1 212 ? 11.316 -7.918 -15.385 1.00 52.25 212 ALA A C 1
ATOM 1642 O O . ALA A 1 212 ? 12.318 -7.204 -15.402 1.00 52.25 212 ALA A O 1
ATOM 1643 N N . ALA A 1 213 ? 11.374 -9.186 -14.956 1.00 52.53 213 ALA A N 1
ATOM 1644 C CA . ALA A 1 213 ? 12.615 -9.812 -14.491 1.00 52.53 213 ALA A CA 1
ATOM 1645 C C . ALA A 1 213 ? 13.703 -9.886 -15.581 1.00 52.53 213 ALA A C 1
ATOM 1647 O O . ALA A 1 213 ? 14.887 -9.780 -15.270 1.00 52.53 213 ALA A O 1
ATOM 1648 N N . ARG A 1 214 ? 13.318 -10.007 -16.860 1.00 53.00 214 ARG A N 1
ATOM 1649 C CA . ARG A 1 214 ? 14.261 -10.002 -17.994 1.00 53.00 214 ARG A CA 1
ATOM 1650 C C . ARG A 1 214 ? 14.842 -8.616 -18.283 1.00 53.00 214 ARG A C 1
ATOM 1652 O O . ARG A 1 214 ? 15.978 -8.531 -18.734 1.00 53.00 214 ARG A O 1
ATOM 1659 N N . LEU A 1 215 ? 14.094 -7.546 -18.008 1.00 50.81 215 LEU A N 1
ATOM 1660 C CA . LEU A 1 215 ? 14.582 -6.169 -18.149 1.00 50.81 215 LEU A CA 1
ATOM 1661 C C . LEU A 1 215 ? 15.587 -5.799 -17.047 1.00 50.81 215 LEU A C 1
ATOM 1663 O O . LEU A 1 215 ? 16.537 -5.072 -17.319 1.00 50.81 215 LEU A O 1
ATOM 1667 N N . ALA A 1 216 ? 15.432 -6.345 -15.836 1.00 51.44 216 ALA A N 1
ATOM 1668 C CA . ALA A 1 216 ? 16.392 -6.144 -14.747 1.00 51.44 216 ALA A CA 1
ATOM 1669 C C . ALA A 1 216 ? 17.762 -6.806 -15.013 1.00 51.44 216 ALA A C 1
ATOM 1671 O O . ALA A 1 216 ? 18.786 -6.289 -14.575 1.00 51.44 216 ALA A O 1
ATOM 1672 N N . ASP A 1 217 ? 17.806 -7.908 -15.770 1.00 52.50 217 ASP A N 1
ATOM 1673 C CA . ASP A 1 217 ? 19.063 -8.566 -16.165 1.00 52.50 217 ASP A CA 1
ATOM 1674 C C . ASP A 1 217 ? 19.803 -7.830 -17.311 1.00 52.50 217 ASP A C 1
ATOM 1676 O O . ASP A 1 217 ? 20.936 -8.185 -17.639 1.00 52.50 217 ASP A O 1
ATOM 1680 N N . ALA A 1 218 ? 19.193 -6.804 -17.920 1.00 48.97 218 ALA A N 1
ATOM 1681 C CA . ALA A 1 218 ? 19.753 -6.066 -19.056 1.00 48.97 218 ALA A CA 1
ATOM 1682 C C . ALA A 1 218 ? 20.552 -4.804 -18.665 1.00 48.97 218 ALA A C 1
ATOM 1684 O O . ALA A 1 218 ? 20.944 -4.036 -19.548 1.00 48.97 218 ALA A O 1
ATOM 1685 N N . GLU A 1 219 ? 20.832 -4.570 -17.375 1.00 40.38 219 GLU A N 1
ATOM 1686 C CA . GLU A 1 219 ? 21.751 -3.492 -16.991 1.00 40.38 219 GLU A CA 1
ATOM 1687 C C . GLU A 1 219 ? 23.168 -3.766 -17.541 1.00 40.38 219 GLU A C 1
ATOM 1689 O O . GLU A 1 219 ? 23.728 -4.852 -17.342 1.00 40.38 219 GLU A O 1
ATOM 1694 N N . PRO A 1 220 ? 23.802 -2.790 -18.222 1.00 42.50 220 PRO A N 1
ATOM 1695 C CA . PRO A 1 220 ? 25.164 -2.949 -18.696 1.00 42.50 220 PRO A CA 1
ATOM 1696 C C . PRO A 1 220 ? 26.082 -3.087 -17.485 1.00 42.50 220 PRO A C 1
ATOM 1698 O O . PRO A 1 220 ? 26.144 -2.193 -16.639 1.00 42.50 220 PRO A O 1
ATOM 1701 N N . ARG A 1 221 ? 26.821 -4.202 -17.418 1.00 42.22 221 ARG A N 1
ATOM 1702 C CA . ARG A 1 221 ? 27.910 -4.421 -16.459 1.00 42.22 221 ARG A CA 1
ATOM 1703 C C . ARG A 1 221 ? 28.849 -3.210 -16.486 1.00 42.22 221 ARG A C 1
ATOM 1705 O O . ARG A 1 221 ? 29.743 -3.128 -17.327 1.00 42.22 221 ARG A O 1
ATOM 1712 N N . ARG A 1 222 ? 28.654 -2.254 -15.573 1.00 42.16 222 ARG A N 1
ATOM 1713 C CA . ARG A 1 222 ? 29.619 -1.182 -15.335 1.00 42.16 222 ARG A CA 1
ATOM 1714 C C . ARG A 1 222 ? 30.859 -1.837 -14.742 1.00 42.16 222 ARG A C 1
ATOM 1716 O O . ARG A 1 222 ? 30.882 -2.230 -13.580 1.00 42.16 222 ARG A O 1
ATOM 1723 N N . ASN A 1 223 ? 31.876 -1.982 -15.587 1.00 39.94 223 ASN A N 1
ATOM 1724 C CA . ASN A 1 223 ? 33.236 -2.338 -15.207 1.00 39.94 223 ASN A CA 1
ATOM 1725 C C . ASN A 1 223 ? 33.800 -1.244 -14.288 1.00 39.94 223 ASN A C 1
ATOM 1727 O O . ASN A 1 223 ? 34.465 -0.313 -14.738 1.00 39.94 223 ASN A O 1
ATOM 1731 N N . SER A 1 224 ? 33.550 -1.358 -12.988 1.00 34.69 224 SER A N 1
ATOM 1732 C CA . SER A 1 224 ? 34.252 -0.577 -11.975 1.00 34.69 224 SER A CA 1
ATOM 1733 C C . SER A 1 224 ? 35.605 -1.234 -11.704 1.00 34.69 224 SER A C 1
ATOM 1735 O O . SER A 1 224 ? 35.760 -2.029 -10.780 1.00 34.69 224 SER A O 1
ATOM 1737 N N . ARG A 1 225 ? 36.604 -0.915 -12.535 1.00 32.62 225 ARG A N 1
ATOM 1738 C CA . ARG A 1 225 ? 38.012 -1.057 -12.145 1.00 32.62 225 ARG A CA 1
ATOM 1739 C C . ARG A 1 225 ? 38.315 0.037 -11.120 1.00 32.62 225 ARG A C 1
ATOM 1741 O O . ARG A 1 225 ? 38.567 1.176 -11.495 1.00 32.62 225 ARG A O 1
ATOM 1748 N N . CYS A 1 226 ? 38.287 -0.313 -9.836 1.00 29.20 226 CYS A N 1
ATOM 1749 C CA . CYS A 1 226 ? 38.985 0.458 -8.810 1.00 29.20 226 CYS A CA 1
ATOM 1750 C C . CYS A 1 226 ? 40.490 0.276 -9.035 1.00 29.20 226 CYS A C 1
ATOM 1752 O O . CYS A 1 226 ? 41.021 -0.815 -8.825 1.00 29.20 226 CYS A O 1
ATOM 1754 N N . ALA A 1 227 ? 41.162 1.328 -9.498 1.00 31.31 227 ALA A N 1
ATOM 1755 C CA . ALA A 1 227 ? 42.606 1.445 -9.385 1.00 31.31 227 ALA A CA 1
ATOM 1756 C C . ALA A 1 227 ? 42.923 1.891 -7.953 1.00 31.31 227 ALA A C 1
ATOM 1758 O O . ALA A 1 227 ? 42.411 2.908 -7.492 1.00 31.31 227 ALA A O 1
ATOM 1759 N N . ILE A 1 228 ? 43.726 1.090 -7.259 1.00 34.97 228 ILE A N 1
ATOM 1760 C CA . ILE A 1 228 ? 44.358 1.454 -5.993 1.00 34.97 228 ILE A CA 1
ATOM 1761 C C . ILE A 1 228 ? 45.641 2.202 -6.355 1.00 34.97 228 ILE A C 1
ATOM 1763 O O . ILE A 1 228 ? 46.525 1.602 -6.970 1.00 34.97 228 ILE A O 1
ATOM 1767 N N . LEU A 1 229 ? 45.723 3.475 -5.975 1.00 43.31 229 LEU A N 1
ATOM 1768 C CA . LEU A 1 229 ? 46.959 4.197 -5.672 1.00 43.31 229 LEU A CA 1
ATOM 1769 C C . LEU A 1 229 ? 46.695 5.088 -4.459 1.00 43.31 229 LEU A C 1
ATOM 1771 O O . LEU A 1 229 ? 45.643 5.766 -4.466 1.00 43.31 229 LEU A O 1
#

Radius of gyration: 24.69 Å; chains: 1; bounding box: 111×34×68 Å